Protein AF-A0A424W326-F1 (afdb_monomer)

Secondary structure (DSSP, 8-state):
-B-----TT--SSTTHHHHHHHHHHHHHHHHTTPPPSS-----B-TT-S--TTS---HHHHHHTT---HHHHH-B-TT--BHHHHHHHTT--GGGGGS-SS-TTS-S--------SSSHHHHHT-S-----------------------TTTS-GGG---HHHHHHHHHHHHHHHHHT-

Radius of gyration: 22.76 Å; Cα contacts (8 Å, |Δi|>4): 182; chains: 1; bounding box: 48×37×70 Å

Sequence (179 aa):
GSHCDTVMAGGRFDGIIGVLAGIEVAHTLREQGVQLEHPFEVIDFLSEEPSDYGISCVGSRALCGQLTPDMLTARNPEGETLAAGIARIGGDPSALGAPLRAADGTAAFVELHIEQGPVLESRGLPIGVVTNIVGIRRVLITVEGQPDHAGTTPMDIRRDALVGAARIIDAAHRQASAA

Structure (mmCIF, N/CA/C/O backbone):
data_AF-A0A424W326-F1
#
_entry.id   AF-A0A424W326-F1
#
loop_
_atom_site.group_PDB
_atom_site.id
_atom_site.type_symbol
_atom_site.label_atom_id
_atom_site.label_alt_id
_atom_site.label_comp_id
_atom_site.label_asym_id
_atom_site.label_entity_id
_atom_site.label_seq_id
_atom_site.pdbx_PDB_ins_code
_atom_site.Cartn_x
_atom_site.Cartn_y
_atom_site.Cartn_z
_atom_site.occupancy
_atom_site.B_iso_or_equiv
_atom_site.auth_seq_id
_atom_site.auth_comp_id
_atom_site.auth_asym_id
_atom_site.auth_atom_id
_atom_site.pdbx_PDB_model_num
ATOM 1 N N . GLY A 1 1 ? -8.733 0.584 10.599 1.00 94.81 1 GLY A N 1
ATOM 2 C CA . GLY A 1 1 ? -7.790 1.578 10.045 1.00 94.81 1 GLY A CA 1
ATOM 3 C C . GLY A 1 1 ? -7.717 1.402 8.547 1.00 94.81 1 GLY A C 1
ATOM 4 O O . GLY A 1 1 ? -8.300 0.438 8.068 1.00 94.81 1 GLY A O 1
ATOM 5 N N . SER A 1 2 ? -7.057 2.320 7.845 1.00 98.25 2 SER A N 1
ATOM 6 C CA . SER A 1 2 ? -6.728 2.216 6.414 1.00 98.25 2 SER A CA 1
ATOM 7 C C . SER A 1 2 ? -5.693 3.301 6.069 1.00 98.25 2 SER A C 1
ATOM 9 O O . SER A 1 2 ? -4.827 3.547 6.907 1.00 98.25 2 SER A O 1
ATOM 11 N N . HIS A 1 3 ? -5.775 3.964 4.916 1.00 98.50 3 HIS A N 1
ATOM 12 C CA . HIS A 1 3 ? -4.863 5.031 4.486 1.00 98.50 3 HIS A CA 1
ATOM 13 C C . HIS A 1 3 ? -5.597 6.200 3.811 1.00 98.50 3 HIS A C 1
ATOM 15 O O . HIS A 1 3 ? -6.683 6.021 3.269 1.00 98.50 3 HIS A O 1
ATOM 21 N N . CYS A 1 4 ? -5.020 7.403 3.835 1.00 96.88 4 CYS A N 1
ATOM 22 C CA . CYS A 1 4 ? -5.542 8.568 3.106 1.00 96.88 4 CYS A CA 1
ATOM 23 C C . CYS A 1 4 ? -4.658 9.020 1.934 1.00 96.88 4 CYS A C 1
ATOM 25 O O . CYS A 1 4 ? -5.054 9.931 1.203 1.00 96.88 4 CYS A O 1
ATOM 27 N N . ASP A 1 5 ? -3.464 8.445 1.760 1.00 96.06 5 ASP A N 1
ATOM 28 C CA . ASP A 1 5 ? -2.665 8.695 0.561 1.00 96.06 5 ASP A CA 1
ATOM 29 C C . ASP A 1 5 ? -3.290 8.042 -0.678 1.00 96.06 5 ASP A C 1
ATOM 31 O O . ASP A 1 5 ? -4.044 7.076 -0.577 1.00 96.06 5 ASP A O 1
ATOM 35 N N . THR A 1 6 ? -3.004 8.616 -1.848 1.00 95.31 6 THR A N 1
ATOM 36 C CA . THR A 1 6 ? -3.636 8.246 -3.120 1.00 95.31 6 THR A CA 1
ATOM 37 C C . THR A 1 6 ? -2.612 8.180 -4.242 1.00 95.31 6 THR A C 1
ATOM 39 O O . THR A 1 6 ? -1.654 8.956 -4.256 1.00 95.31 6 THR A O 1
ATOM 42 N N . VAL A 1 7 ? -2.884 7.374 -5.265 1.00 92.75 7 VAL A N 1
ATOM 43 C CA . VAL A 1 7 ? -2.126 7.393 -6.525 1.00 92.75 7 VAL A CA 1
ATOM 44 C C . VAL A 1 7 ? -2.468 8.591 -7.420 1.00 92.75 7 VAL A C 1
ATOM 46 O O . VAL A 1 7 ? -3.485 9.272 -7.257 1.00 92.75 7 VAL A O 1
ATOM 49 N N . MET A 1 8 ? -1.635 8.821 -8.439 1.00 90.06 8 MET A N 1
ATOM 50 C CA . MET A 1 8 ? -1.937 9.763 -9.518 1.00 90.06 8 MET A CA 1
ATOM 51 C C . MET A 1 8 ? -3.268 9.405 -10.190 1.00 90.06 8 MET A C 1
ATOM 53 O O . MET A 1 8 ? -3.437 8.293 -10.684 1.00 90.06 8 MET A O 1
ATOM 57 N N . ALA A 1 9 ? -4.194 10.367 -10.229 1.00 91.69 9 ALA A N 1
ATOM 58 C CA . ALA A 1 9 ? -5.571 10.166 -10.693 1.00 91.69 9 ALA A CA 1
ATOM 59 C C . ALA A 1 9 ? -6.363 9.102 -9.896 1.00 91.69 9 ALA A C 1
ATOM 61 O O . ALA A 1 9 ? -7.261 8.459 -10.442 1.00 91.69 9 ALA A O 1
ATOM 62 N N . GLY A 1 10 ? -6.048 8.941 -8.606 1.00 91.38 10 GLY A N 1
ATOM 63 C CA . GLY A 1 10 ? -6.772 8.071 -7.684 1.00 91.38 10 GLY A CA 1
ATOM 64 C C . GLY A 1 10 ? -8.231 8.482 -7.464 1.00 91.38 10 GLY A C 1
ATOM 65 O O . GLY A 1 10 ? -8.632 9.636 -7.649 1.00 91.38 10 GLY A O 1
ATOM 66 N N . GLY A 1 11 ? -9.045 7.503 -7.070 1.00 94.62 11 GLY A N 1
ATOM 67 C CA . GLY A 1 11 ? -10.434 7.725 -6.681 1.00 94.62 11 GLY A CA 1
ATOM 68 C C . GLY A 1 11 ? -10.561 8.324 -5.277 1.00 94.62 11 GLY A C 1
ATOM 69 O O . GLY A 1 11 ? -9.607 8.409 -4.518 1.00 94.62 11 GLY A O 1
ATOM 70 N N . ARG A 1 12 ? -11.786 8.699 -4.899 1.00 96.06 12 ARG A N 1
ATOM 71 C CA . ARG A 1 12 ? -12.087 9.297 -3.581 1.00 96.06 12 ARG A CA 1
ATOM 72 C C . ARG A 1 12 ? -12.344 8.293 -2.447 1.00 96.06 12 ARG A C 1
ATOM 74 O O . ARG A 1 12 ? -12.706 8.715 -1.355 1.00 96.06 12 ARG A O 1
ATOM 81 N N . PHE A 1 13 ? -12.308 6.993 -2.737 1.00 97.62 13 PHE A N 1
ATOM 82 C CA . PHE A 1 13 ? -12.765 5.945 -1.813 1.00 97.62 13 PHE A CA 1
ATOM 83 C C . PHE A 1 13 ? -11.660 4.988 -1.374 1.00 97.62 13 PHE A C 1
ATOM 85 O O . PHE A 1 13 ? -11.773 4.432 -0.288 1.00 97.62 13 PHE A O 1
ATOM 92 N N . ASP A 1 14 ? -10.645 4.802 -2.213 1.00 98.06 14 ASP A N 1
ATOM 93 C CA . ASP A 1 14 ? -9.498 3.937 -1.948 1.00 98.06 14 ASP A CA 1
ATOM 94 C C . ASP A 1 14 ? -8.772 4.404 -0.684 1.00 98.06 14 ASP A C 1
ATOM 96 O O . ASP A 1 14 ? -8.473 5.595 -0.576 1.00 98.06 14 ASP A O 1
ATOM 100 N N . GLY A 1 15 ? -8.630 3.517 0.300 1.00 98.00 15 GLY A N 1
ATOM 101 C CA . GLY A 1 15 ? -8.173 3.819 1.657 1.00 98.00 15 GLY A CA 1
ATOM 102 C C . GLY A 1 15 ? -9.100 4.713 2.501 1.00 98.00 15 GLY A C 1
ATOM 103 O O . GLY A 1 15 ? -9.537 4.356 3.602 1.00 98.00 15 GLY A O 1
ATOM 104 N N . ILE A 1 16 ? -9.464 5.882 1.968 1.00 98.31 16 ILE A N 1
ATOM 105 C CA . ILE A 1 16 ? -10.170 6.970 2.660 1.00 98.31 16 ILE A CA 1
ATOM 106 C C . ILE A 1 16 ? -11.478 6.479 3.291 1.00 98.31 16 ILE A C 1
ATOM 108 O O . ILE A 1 16 ? -11.815 6.880 4.410 1.00 98.31 16 ILE A O 1
ATOM 112 N N . ILE A 1 17 ? -12.220 5.592 2.612 1.00 98.12 17 ILE A N 1
ATOM 113 C CA . ILE A 1 17 ? -13.474 5.052 3.157 1.00 98.12 17 ILE A CA 1
ATOM 114 C C . ILE A 1 17 ? -13.246 4.288 4.466 1.00 98.12 17 ILE A C 1
ATOM 116 O O . ILE A 1 17 ? -14.070 4.380 5.373 1.00 98.12 17 ILE A O 1
ATOM 120 N N . GLY A 1 18 ? -12.125 3.576 4.591 1.00 98.62 18 GLY A N 1
ATOM 121 C CA . GLY A 1 18 ? -11.782 2.793 5.770 1.00 98.62 18 GLY A CA 1
ATOM 122 C C . GLY A 1 18 ? -11.401 3.664 6.961 1.00 98.62 18 GLY A C 1
ATOM 123 O O . GLY A 1 18 ? -11.819 3.385 8.089 1.00 98.62 18 GLY A O 1
ATOM 124 N N . VAL A 1 19 ? -10.663 4.753 6.718 1.00 98.62 19 VAL A N 1
ATOM 125 C CA . VAL A 1 19 ? -10.332 5.739 7.760 1.00 98.62 19 VAL A CA 1
ATOM 126 C C . VAL A 1 19 ? -11.600 6.443 8.245 1.00 98.62 19 VAL A C 1
ATOM 128 O O . VAL A 1 19 ? -11.878 6.447 9.447 1.00 98.62 19 VAL A O 1
ATOM 131 N N . LEU A 1 20 ? -12.413 6.975 7.326 1.00 98.50 20 LEU A N 1
ATOM 132 C CA . LEU A 1 20 ? -13.649 7.681 7.677 1.00 98.50 20 LEU A CA 1
ATOM 133 C C . LEU A 1 20 ? -14.669 6.770 8.365 1.00 98.50 20 LEU A C 1
ATOM 135 O O . LEU A 1 20 ? -15.279 7.184 9.347 1.00 98.50 20 LEU A O 1
ATOM 139 N N . ALA A 1 21 ? -14.821 5.521 7.917 1.00 98.50 21 ALA A N 1
ATOM 140 C CA . ALA A 1 21 ? -15.693 4.559 8.587 1.00 98.50 21 ALA A CA 1
ATOM 141 C C . ALA A 1 21 ? -15.223 4.255 10.016 1.00 98.50 21 ALA A C 1
ATOM 143 O O . ALA A 1 21 ? -16.047 4.153 10.921 1.00 98.50 21 ALA A O 1
ATOM 144 N N . GLY A 1 22 ? -13.909 4.164 10.253 1.00 98.50 22 GLY A N 1
ATOM 145 C CA . GLY A 1 22 ? -13.365 4.027 11.605 1.00 98.50 22 GLY A CA 1
ATOM 146 C C . GLY A 1 22 ? -13.720 5.214 12.506 1.00 98.50 22 GLY A C 1
ATOM 147 O O . GLY A 1 22 ? -14.122 5.017 13.653 1.00 98.50 22 GLY A O 1
ATOM 148 N N . ILE A 1 23 ? -13.616 6.441 11.985 1.00 98.56 23 ILE A N 1
ATOM 149 C CA . ILE A 1 23 ? -14.012 7.661 12.710 1.00 98.56 23 ILE A CA 1
ATOM 150 C C . ILE A 1 23 ? -15.514 7.642 13.018 1.00 98.56 23 ILE A C 1
ATOM 152 O O . ILE A 1 23 ? -15.910 7.922 14.149 1.00 98.56 23 ILE A O 1
ATOM 156 N N . GLU A 1 24 ? -16.344 7.259 12.048 1.00 98.62 24 GLU A N 1
ATOM 157 C CA . GLU A 1 24 ? -17.797 7.181 12.218 1.00 98.62 24 GLU A CA 1
ATOM 158 C C . GLU A 1 24 ? -18.205 6.138 13.269 1.00 98.62 24 GLU A C 1
ATOM 160 O O . GLU A 1 24 ? -19.088 6.385 14.092 1.00 98.62 24 GLU A O 1
ATOM 165 N N . VAL A 1 25 ? -17.503 5.000 13.325 1.00 98.56 25 VAL A N 1
ATOM 166 C CA . VAL A 1 25 ? -17.671 4.012 14.401 1.00 98.56 25 VAL A CA 1
ATOM 167 C C . VAL A 1 25 ? -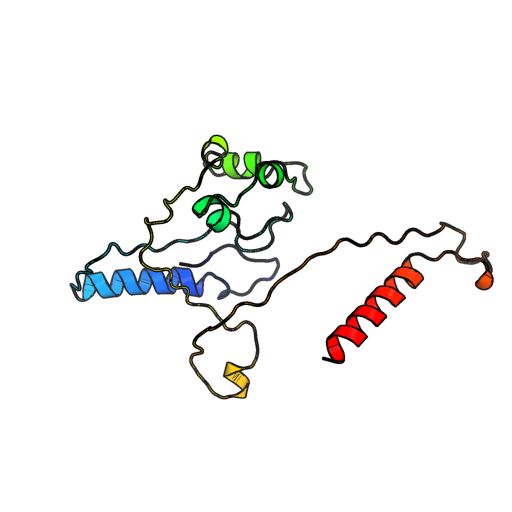17.338 4.630 15.761 1.00 98.56 25 VAL A C 1
ATOM 169 O O . VAL A 1 25 ? -18.122 4.483 16.698 1.00 98.56 25 VAL A O 1
ATOM 172 N N . ALA A 1 26 ? -16.227 5.365 15.887 1.00 98.12 26 ALA A N 1
ATOM 173 C CA . ALA A 1 26 ? -15.866 6.027 17.145 1.00 98.12 26 ALA A CA 1
ATOM 174 C C . ALA A 1 26 ? -16.918 7.062 17.585 1.00 98.12 26 ALA A C 1
ATOM 176 O O . ALA A 1 26 ? -17.267 7.131 18.768 1.00 98.12 26 ALA A O 1
ATOM 177 N N . HIS A 1 27 ? -17.443 7.852 16.645 1.00 98.50 27 HIS A N 1
ATOM 178 C CA . HIS A 1 27 ? -18.525 8.801 16.906 1.00 98.50 27 HIS A CA 1
ATOM 179 C C . HIS A 1 27 ? -19.789 8.091 17.386 1.00 98.50 27 HIS A C 1
ATOM 181 O O . HIS A 1 27 ? -20.308 8.433 18.449 1.00 98.50 27 HIS A O 1
ATOM 187 N N . THR A 1 28 ? -20.210 7.048 16.671 1.00 98.69 28 THR A N 1
ATOM 188 C CA . THR A 1 28 ? -21.401 6.261 17.006 1.00 98.69 28 THR A CA 1
ATOM 189 C C . THR A 1 28 ? -21.286 5.633 18.396 1.00 98.69 28 THR A C 1
ATOM 191 O O . THR A 1 28 ? -22.210 5.739 19.200 1.00 98.69 28 THR A O 1
ATOM 194 N N . LEU A 1 29 ? -20.143 5.020 18.729 1.00 98.38 29 LEU A N 1
ATOM 195 C CA . LEU A 1 29 ? -19.907 4.431 20.054 1.00 98.38 29 LEU A CA 1
ATOM 196 C C . LEU A 1 29 ? -20.051 5.473 21.169 1.00 98.38 29 LEU A C 1
ATOM 198 O O . LEU A 1 29 ? -20.700 5.212 22.184 1.00 98.38 29 LEU A O 1
ATOM 202 N N . ARG A 1 30 ? -19.490 6.670 20.960 1.00 97.81 30 ARG A N 1
ATOM 203 C CA . ARG A 1 30 ? -19.586 7.784 21.910 1.00 97.81 30 ARG A CA 1
ATOM 204 C C . ARG A 1 30 ? -21.024 8.277 22.067 1.00 97.81 30 ARG A C 1
ATOM 206 O O . ARG A 1 30 ? -21.472 8.466 23.192 1.00 97.81 30 ARG A O 1
ATOM 213 N N . GLU A 1 31 ? -21.736 8.490 20.966 1.00 98.62 31 GLU A N 1
ATOM 214 C CA . GLU A 1 31 ? -23.116 8.995 20.960 1.00 98.62 31 GLU A CA 1
ATOM 215 C C . GLU A 1 31 ? -24.101 8.019 21.606 1.00 98.62 31 GLU A C 1
ATOM 217 O O . GLU A 1 31 ? -25.015 8.440 22.313 1.00 98.62 31 GLU A O 1
ATOM 222 N N . GLN A 1 32 ? -23.886 6.717 21.410 1.00 98.50 32 GLN A N 1
ATOM 223 C CA . GLN A 1 32 ? -24.697 5.659 22.014 1.00 98.50 32 GLN A CA 1
ATOM 224 C C . GLN A 1 32 ? -24.256 5.298 23.443 1.00 98.50 32 GLN A C 1
ATOM 226 O O . GLN A 1 32 ? -24.888 4.464 24.088 1.00 98.50 32 GLN A O 1
ATOM 231 N N . GLY A 1 33 ? -23.173 5.897 23.952 1.00 97.94 33 GLY A N 1
ATOM 232 C CA . GLY A 1 33 ? -22.641 5.602 25.284 1.00 97.94 33 GLY A CA 1
ATOM 233 C C . GLY A 1 33 ? -22.110 4.172 25.442 1.00 97.94 33 GLY A C 1
ATOM 234 O O . GLY A 1 33 ? -22.056 3.662 26.561 1.00 97.94 33 GLY A O 1
ATOM 235 N N . VAL A 1 34 ? -21.718 3.514 24.348 1.00 98.44 34 VAL A N 1
ATOM 236 C CA . VAL A 1 34 ? -21.175 2.151 24.374 1.00 98.44 34 VAL A CA 1
ATOM 237 C C . VAL A 1 34 ? -19.729 2.193 24.862 1.00 98.44 34 VAL A C 1
ATOM 239 O O . VAL A 1 34 ? -18.898 2.915 24.314 1.00 98.44 34 VAL A O 1
ATOM 242 N N . GLN A 1 35 ? -19.420 1.408 25.894 1.00 96.81 35 GLN A N 1
ATOM 243 C CA . GLN A 1 35 ? -18.060 1.229 26.406 1.00 96.81 35 GLN A CA 1
ATOM 244 C C . GLN A 1 35 ? -17.512 -0.119 25.944 1.00 96.81 35 GLN A C 1
ATOM 246 O O . GLN A 1 35 ? -18.204 -1.133 26.027 1.00 96.81 35 GLN A O 1
ATOM 251 N N . LEU A 1 36 ? -16.275 -0.120 25.457 1.00 97.06 36 LEU A N 1
ATOM 252 C CA . LEU A 1 36 ? -15.592 -1.319 24.986 1.00 97.06 36 LEU A CA 1
ATOM 253 C C . LEU A 1 36 ? -14.657 -1.867 26.067 1.00 97.06 36 LEU A C 1
ATOM 255 O O . LEU A 1 36 ? -14.112 -1.112 26.869 1.00 97.06 36 LEU A O 1
ATOM 259 N N . GLU A 1 37 ? -14.435 -3.180 26.051 1.00 96.31 37 GLU A N 1
ATOM 260 C CA . GLU A 1 37 ? -13.468 -3.841 26.941 1.00 96.31 37 GLU A CA 1
ATOM 261 C C . GLU A 1 37 ? -12.011 -3.506 26.574 1.00 96.31 37 GLU A C 1
ATOM 263 O O . GLU A 1 37 ? -11.130 -3.516 27.432 1.00 96.31 37 GL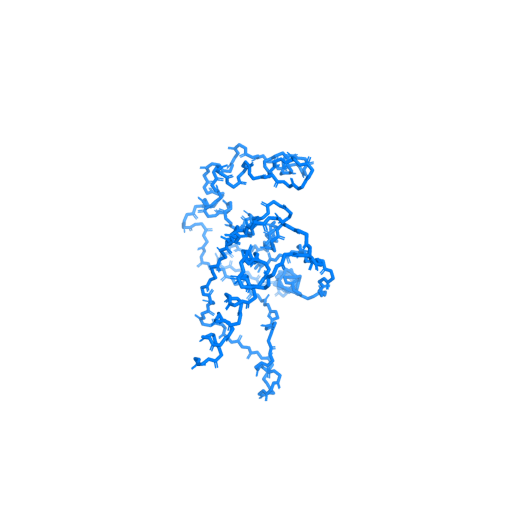U A O 1
ATOM 268 N N . HIS A 1 38 ? -11.764 -3.170 25.304 1.00 96.06 38 HIS A N 1
ATOM 269 C CA . HIS A 1 38 ? -10.464 -2.760 24.778 1.00 96.06 38 HIS A CA 1
ATOM 270 C C . HIS A 1 38 ? -10.524 -1.333 24.211 1.00 96.06 38 HIS A C 1
ATOM 272 O O . HIS A 1 38 ? -11.576 -0.924 23.712 1.00 96.06 38 HIS A O 1
ATOM 278 N N . PRO A 1 39 ? -9.407 -0.578 24.224 1.00 95.88 39 PRO A N 1
ATOM 279 C CA . PRO A 1 39 ? -9.324 0.705 23.535 1.00 95.88 39 PRO A CA 1
ATOM 280 C C . PRO A 1 39 ? -9.633 0.565 22.041 1.00 95.88 39 PRO A C 1
ATOM 282 O O . PRO A 1 39 ? -9.205 -0.392 21.396 1.00 95.88 39 PRO A O 1
ATOM 285 N N . PHE A 1 40 ? -10.346 1.547 21.493 1.00 97.62 40 PHE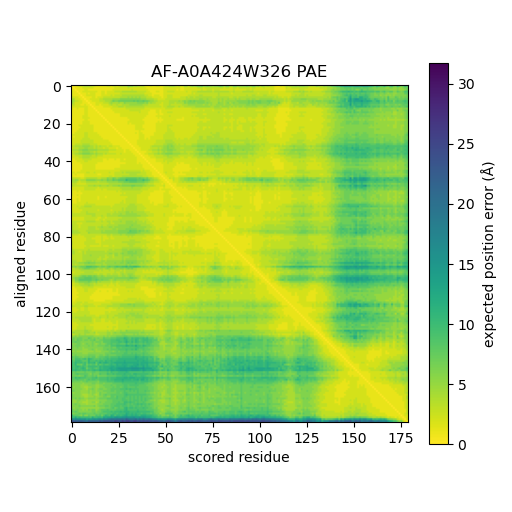 A N 1
ATOM 286 C CA . PHE A 1 40 ? -10.601 1.654 20.060 1.00 97.62 40 PHE A CA 1
ATOM 287 C C . PHE A 1 40 ? -9.751 2.770 19.466 1.00 97.62 40 PHE A C 1
ATOM 289 O O . PHE A 1 40 ? -9.780 3.904 19.944 1.00 97.62 40 PHE A O 1
ATOM 296 N N . GLU A 1 41 ? -9.016 2.447 18.408 1.00 97.62 41 GLU A N 1
ATOM 297 C CA . GLU A 1 41 ? -8.130 3.372 17.714 1.00 97.62 41 GLU A CA 1
ATOM 298 C C . GLU A 1 41 ? -8.438 3.365 16.219 1.00 97.62 41 GLU A C 1
ATOM 300 O O . GLU A 1 41 ? -8.597 2.311 15.597 1.00 97.62 41 GLU A O 1
ATOM 305 N N . VAL A 1 42 ? -8.468 4.557 15.628 1.00 98.38 42 VAL A N 1
ATOM 306 C CA . VAL A 1 42 ? -8.491 4.720 14.177 1.00 98.38 42 VAL A CA 1
ATOM 307 C C . VAL A 1 42 ? -7.084 5.077 13.733 1.00 98.38 42 VAL A C 1
ATOM 309 O O . VAL A 1 42 ? -6.506 6.043 14.223 1.00 98.38 42 VAL A O 1
ATOM 312 N N . ILE A 1 43 ? -6.538 4.283 12.816 1.00 98.19 43 ILE A N 1
ATOM 313 C CA . ILE A 1 43 ? -5.201 4.482 12.258 1.00 98.19 43 ILE A CA 1
ATOM 314 C C . ILE A 1 43 ? -5.343 4.810 10.775 1.00 98.19 43 ILE A C 1
ATOM 316 O O . ILE A 1 43 ? -5.999 4.063 10.041 1.00 98.19 43 ILE A O 1
ATOM 320 N N . ASP A 1 44 ? -4.724 5.919 10.384 1.00 98.25 44 ASP A N 1
ATOM 321 C CA . ASP A 1 44 ? -4.434 6.309 9.008 1.00 98.25 44 ASP A CA 1
ATOM 322 C C . ASP A 1 44 ? -2.949 6.019 8.751 1.00 98.25 44 ASP A C 1
ATOM 324 O O . ASP A 1 44 ? -2.065 6.630 9.360 1.00 98.25 44 ASP A O 1
ATOM 328 N N . PHE A 1 45 ? -2.671 4.992 7.954 1.00 97.88 45 PHE A N 1
ATOM 329 C CA . PHE A 1 45 ? -1.318 4.545 7.676 1.00 97.88 45 PHE A CA 1
ATOM 330 C C . PHE A 1 45 ? -0.663 5.423 6.620 1.00 97.88 45 PHE A C 1
ATOM 332 O O . PHE A 1 45 ? -1.184 5.620 5.532 1.00 97.88 45 PHE A O 1
ATOM 339 N N . LEU A 1 46 ? 0.546 5.887 6.931 1.00 95.81 46 LEU A N 1
ATOM 340 C CA . LEU A 1 46 ? 1.359 6.650 5.996 1.00 95.81 46 LEU A CA 1
ATOM 341 C C . LEU A 1 46 ? 1.761 5.803 4.782 1.00 95.81 46 LEU A C 1
ATOM 343 O O . LEU A 1 46 ? 2.437 4.784 4.957 1.00 95.81 46 LEU A O 1
ATOM 347 N N . SER A 1 47 ? 1.492 6.315 3.581 1.00 95.00 47 SER A N 1
ATOM 348 C CA . SER A 1 47 ? 2.027 5.795 2.319 1.00 95.00 47 SER A CA 1
ATOM 349 C C . SER A 1 47 ? 1.769 4.299 2.174 1.00 95.00 47 SER A C 1
ATOM 351 O O . SER A 1 47 ? 2.713 3.500 2.108 1.00 95.00 47 SER A O 1
ATOM 353 N N . GLU A 1 48 ? 0.497 3.913 2.211 1.00 96.31 48 GLU A N 1
ATOM 354 C CA . GLU A 1 48 ? 0.092 2.565 1.816 1.00 96.31 48 GLU A CA 1
ATOM 355 C C . GLU A 1 48 ? 0.414 2.354 0.339 1.00 96.31 48 GLU A C 1
ATOM 357 O O . GLU A 1 48 ? 1.133 1.403 0.008 1.00 96.31 48 GLU A O 1
ATOM 362 N N . GLU A 1 49 ? 0.041 3.324 -0.494 1.00 93.81 49 GLU A N 1
ATOM 363 C CA . GLU A 1 49 ? 0.257 3.272 -1.926 1.00 93.81 49 GLU A CA 1
ATOM 364 C C . GLU A 1 49 ? 1.756 3.332 -2.259 1.00 93.81 49 GLU A C 1
ATOM 366 O O . GLU A 1 49 ? 2.590 3.795 -1.461 1.00 93.81 49 GLU A O 1
ATOM 371 N N . PRO A 1 50 ? 2.156 2.868 -3.458 1.00 86.38 50 PRO A N 1
ATOM 372 C CA . PRO A 1 50 ? 3.517 3.040 -3.937 1.00 86.38 50 PRO A CA 1
ATOM 373 C C . PRO A 1 50 ? 3.890 4.526 -3.990 1.00 86.38 50 PRO A C 1
ATOM 375 O O . PRO A 1 50 ? 3.410 5.273 -4.839 1.00 86.38 50 PRO A O 1
ATOM 378 N N . SER A 1 51 ? 4.789 4.937 -3.100 1.00 88.69 51 SER A N 1
ATOM 379 C CA . SER A 1 51 ? 5.353 6.287 -3.109 1.00 88.69 51 SER A CA 1
ATOM 380 C C . SER A 1 51 ? 6.391 6.475 -4.214 1.00 88.69 51 SER A C 1
ATOM 382 O O . SER A 1 51 ? 6.933 5.510 -4.762 1.00 88.69 51 SER A O 1
ATOM 384 N N . ASP A 1 52 ? 6.775 7.732 -4.445 1.00 90.75 52 ASP A N 1
ATOM 385 C CA . ASP A 1 52 ? 7.887 8.109 -5.329 1.00 90.75 52 ASP A CA 1
ATOM 386 C C . ASP A 1 52 ? 9.239 7.504 -4.902 1.00 90.75 52 ASP A C 1
ATOM 388 O O . ASP A 1 52 ? 10.170 7.426 -5.701 1.00 90.75 52 ASP A O 1
ATOM 392 N N . TYR A 1 53 ? 9.353 7.024 -3.658 1.00 93.56 53 TYR A N 1
ATOM 393 C CA . TYR A 1 5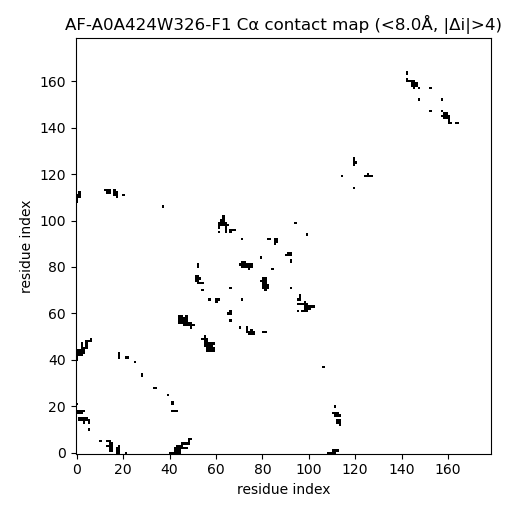3 ? 10.517 6.282 -3.158 1.00 93.56 53 TYR A CA 1
ATOM 394 C C . TYR A 1 53 ? 10.520 4.805 -3.596 1.00 93.56 53 TYR A C 1
ATOM 396 O O . TYR A 1 53 ? 11.446 4.063 -3.269 1.00 93.56 53 TYR A O 1
ATOM 404 N N . GLY A 1 54 ? 9.471 4.343 -4.285 1.00 91.19 54 GLY A N 1
ATOM 405 C CA . GLY A 1 54 ? 9.281 2.947 -4.685 1.00 91.19 54 GLY A CA 1
ATOM 406 C C . GLY A 1 54 ? 8.862 2.016 -3.541 1.00 91.19 54 GLY A C 1
ATOM 407 O O . GLY A 1 54 ? 8.838 0.796 -3.720 1.00 91.19 54 GLY A O 1
ATOM 408 N N . ILE A 1 55 ? 8.530 2.571 -2.372 1.00 92.69 55 ILE A N 1
ATOM 409 C CA . ILE A 1 55 ? 8.123 1.831 -1.172 1.00 92.69 55 ILE A CA 1
ATOM 410 C C . ILE A 1 55 ? 6.626 2.046 -0.922 1.00 92.69 55 ILE A C 1
ATOM 412 O O . ILE A 1 55 ? 6.114 3.146 -1.109 1.00 92.69 55 ILE A O 1
ATOM 416 N N . SER A 1 56 ? 5.948 0.979 -0.502 1.00 94.12 56 SER A N 1
ATOM 417 C CA . SER A 1 56 ? 4.524 0.937 -0.121 1.00 94.12 56 SER A CA 1
ATOM 418 C C . SER A 1 56 ? 4.396 0.439 1.316 1.00 94.12 56 SER A C 1
ATOM 420 O O . SER A 1 56 ? 5.322 -0.203 1.843 1.00 94.12 56 SER A O 1
ATOM 422 N N . CYS A 1 57 ? 3.245 0.700 1.927 1.00 95.88 57 CYS A N 1
ATOM 423 C CA . CYS A 1 57 ? 2.929 0.340 3.305 1.00 95.88 57 CYS A CA 1
ATOM 424 C C . CYS A 1 57 ? 3.927 0.917 4.329 1.00 95.88 57 CYS A C 1
ATOM 426 O O . CYS A 1 57 ? 4.282 0.227 5.283 1.00 95.88 57 CYS A O 1
ATOM 428 N N . VAL A 1 58 ? 4.437 2.144 4.148 1.00 96.75 58 VAL A N 1
ATOM 429 C CA . VAL A 1 58 ? 5.510 2.694 5.012 1.00 96.75 58 VAL A CA 1
ATOM 430 C C . VAL A 1 58 ? 5.086 2.707 6.485 1.00 96.75 58 VAL A C 1
ATOM 432 O O . VAL A 1 58 ? 5.817 2.216 7.346 1.00 96.75 58 VAL A O 1
ATOM 435 N N . GLY A 1 59 ? 3.888 3.218 6.775 1.00 96.94 59 GLY A N 1
ATOM 436 C CA . GLY A 1 59 ? 3.359 3.343 8.131 1.00 96.94 59 GLY A CA 1
ATOM 437 C C . GLY A 1 59 ? 3.080 1.998 8.798 1.00 96.94 59 GLY A C 1
ATOM 438 O O . GLY A 1 59 ? 3.478 1.783 9.941 1.00 96.94 59 GLY A O 1
ATOM 439 N N . SER A 1 60 ? 2.440 1.062 8.095 1.00 97.00 60 SER A N 1
ATOM 440 C CA . SER A 1 60 ? 2.137 -0.262 8.655 1.00 97.00 60 SER A CA 1
ATOM 441 C C . SER A 1 60 ? 3.394 -1.123 8.807 1.00 97.00 60 SER A C 1
ATOM 443 O O . SER A 1 60 ? 3.524 -1.832 9.805 1.00 97.00 60 SER A O 1
ATOM 445 N N . ARG A 1 61 ? 4.380 -0.988 7.907 1.00 96.81 61 ARG A N 1
ATOM 446 C CA . ARG A 1 61 ? 5.720 -1.575 8.073 1.00 96.81 61 ARG A CA 1
ATOM 447 C C . ARG A 1 61 ? 6.439 -1.018 9.292 1.00 96.81 61 ARG A C 1
ATOM 449 O O . ARG A 1 61 ? 7.020 -1.794 10.041 1.00 96.81 61 ARG A O 1
ATOM 456 N N . ALA A 1 62 ? 6.404 0.294 9.512 1.00 97.00 62 ALA A N 1
ATOM 457 C CA . ALA A 1 62 ? 6.977 0.892 10.715 1.00 97.00 62 ALA A CA 1
ATOM 458 C C . ALA A 1 62 ? 6.279 0.374 11.983 1.00 97.00 62 ALA A C 1
ATOM 460 O O . ALA A 1 62 ? 6.943 -0.005 12.949 1.00 97.00 62 ALA A O 1
ATOM 461 N N . LEU A 1 63 ? 4.943 0.277 11.954 1.00 96.94 63 LEU A N 1
ATOM 462 C CA . LEU A 1 63 ? 4.149 -0.219 13.078 1.00 96.94 63 LEU A CA 1
ATOM 463 C C . LEU A 1 63 ? 4.611 -1.610 13.536 1.00 96.94 63 LEU A C 1
ATOM 465 O O . LEU A 1 63 ? 4.788 -1.825 14.734 1.00 96.94 63 LEU A O 1
ATOM 469 N N . CYS A 1 64 ? 4.853 -2.525 12.591 1.00 95.88 64 CYS A N 1
ATOM 470 C CA . CYS A 1 64 ? 5.254 -3.906 12.871 1.00 95.88 64 CYS A CA 1
ATOM 471 C C . CYS A 1 64 ? 6.772 -4.170 12.792 1.00 95.88 64 CYS A C 1
ATOM 473 O O . CYS A 1 64 ? 7.194 -5.321 12.888 1.00 95.88 64 CYS A O 1
ATOM 475 N N . GLY A 1 65 ? 7.602 -3.133 12.622 1.00 95.44 65 GLY A N 1
ATOM 476 C CA . GLY A 1 65 ? 9.066 -3.255 12.545 1.00 95.44 65 GLY A CA 1
ATOM 477 C C . GLY A 1 65 ? 9.595 -3.915 11.265 1.00 95.44 65 GLY A C 1
ATOM 478 O O . GLY A 1 65 ? 10.683 -4.482 11.262 1.00 95.44 65 GLY A O 1
ATOM 479 N N . GLN A 1 66 ? 8.831 -3.858 10.175 1.00 96.00 66 GLN A N 1
ATOM 480 C CA . GLN A 1 66 ? 9.218 -4.336 8.843 1.00 96.00 66 GLN A CA 1
ATOM 481 C C . GLN A 1 66 ? 9.707 -3.223 7.906 1.00 96.00 66 GLN A C 1
ATOM 483 O O . GLN A 1 66 ? 9.932 -3.477 6.719 1.00 96.00 66 GLN A O 1
ATOM 488 N N . LEU A 1 67 ? 9.853 -1.990 8.399 1.00 96.44 67 LEU A N 1
ATOM 489 C CA . LEU A 1 67 ? 10.468 -0.904 7.641 1.00 96.44 67 LEU A CA 1
ATOM 490 C C . LEU A 1 67 ? 11.988 -0.995 7.803 1.00 96.44 67 LEU A C 1
ATOM 492 O O . LEU A 1 67 ? 12.530 -0.670 8.856 1.00 96.44 67 LEU A O 1
ATOM 496 N N . THR A 1 68 ? 12.677 -1.500 6.782 1.00 95.62 68 THR A N 1
ATOM 497 C CA . THR A 1 68 ? 14.112 -1.786 6.891 1.00 95.62 68 THR A CA 1
ATOM 498 C C . THR A 1 68 ? 14.966 -0.524 6.712 1.00 95.62 68 THR A C 1
ATOM 500 O O . THR A 1 68 ? 14.533 0.432 6.061 1.00 95.62 68 THR A O 1
ATOM 503 N N . PRO A 1 69 ? 16.219 -0.519 7.209 1.00 95.69 69 PRO A N 1
ATOM 504 C CA . PRO A 1 69 ? 17.161 0.567 6.942 1.00 95.69 69 PRO A CA 1
ATOM 505 C C . PRO A 1 69 ? 17.352 0.848 5.445 1.00 95.69 69 PRO A C 1
ATOM 507 O O . PRO A 1 69 ? 17.378 2.006 5.042 1.00 95.69 69 PRO A O 1
ATOM 510 N N . ASP A 1 70 ? 17.396 -0.191 4.607 1.00 95.62 70 ASP A N 1
ATOM 511 C CA . ASP A 1 70 ? 17.518 -0.031 3.154 1.00 95.62 70 ASP A CA 1
ATOM 512 C C . ASP A 1 70 ? 16.337 0.757 2.571 1.00 95.62 70 ASP A C 1
ATOM 514 O O . ASP A 1 70 ? 16.547 1.676 1.778 1.00 95.62 70 ASP A O 1
ATOM 518 N N . MET A 1 71 ? 15.105 0.477 3.021 1.00 95.81 71 MET A N 1
ATOM 519 C CA . MET A 1 71 ? 13.917 1.235 2.606 1.00 95.81 71 MET A CA 1
ATOM 520 C C . MET A 1 71 ? 14.017 2.708 3.014 1.00 95.81 71 MET A C 1
ATOM 522 O O . MET A 1 71 ? 13.664 3.583 2.230 1.00 95.81 71 MET A O 1
ATOM 526 N N . LEU A 1 72 ? 14.553 3.004 4.202 1.00 97.00 72 LEU A N 1
ATOM 527 C CA . LEU A 1 72 ? 14.768 4.381 4.666 1.00 97.00 72 LEU A CA 1
ATOM 528 C C . LEU A 1 72 ? 15.802 5.147 3.824 1.00 97.00 72 LEU A C 1
ATOM 530 O O . LEU A 1 72 ? 15.739 6.377 3.744 1.00 97.00 72 LEU A O 1
ATOM 534 N N . THR A 1 73 ? 16.734 4.439 3.182 1.00 97.50 73 THR A N 1
ATOM 535 C CA . THR A 1 73 ? 17.717 5.031 2.259 1.00 97.50 73 THR A CA 1
ATOM 536 C C . THR A 1 73 ? 17.229 5.151 0.815 1.00 97.50 73 THR A C 1
ATOM 538 O O . THR A 1 73 ? 17.909 5.798 0.013 1.00 97.50 73 THR A O 1
ATOM 541 N N . ALA A 1 74 ? 16.068 4.571 0.479 1.00 96.62 74 ALA A N 1
ATOM 542 C CA . ALA A 1 74 ? 15.473 4.678 -0.850 1.00 96.62 74 ALA A CA 1
ATOM 543 C C . ALA A 1 74 ? 15.251 6.147 -1.218 1.00 96.62 74 ALA A C 1
ATOM 545 O O . ALA A 1 74 ? 14.902 6.961 -0.359 1.00 96.62 74 ALA A O 1
ATOM 546 N N . ARG A 1 75 ? 15.492 6.485 -2.487 1.00 97.69 75 ARG A N 1
ATOM 547 C CA . ARG A 1 75 ? 15.462 7.864 -2.980 1.00 97.69 75 ARG A CA 1
ATOM 548 C C . ARG A 1 75 ? 14.312 8.082 -3.943 1.00 97.69 75 ARG A C 1
ATOM 550 O O . ARG A 1 75 ? 14.055 7.222 -4.781 1.00 97.69 75 ARG A O 1
ATOM 557 N N . ASN A 1 76 ? 13.678 9.241 -3.835 1.00 95.81 76 ASN A N 1
ATOM 558 C CA . ASN A 1 76 ? 12.751 9.727 -4.849 1.00 95.81 76 ASN A CA 1
ATOM 559 C C . ASN A 1 76 ? 13.519 10.254 -6.090 1.00 95.81 76 ASN A C 1
ATOM 561 O O . ASN A 1 76 ? 14.758 10.320 -6.062 1.00 95.81 76 ASN A O 1
ATOM 565 N N . PRO A 1 77 ? 12.828 10.635 -7.182 1.00 96.12 77 PRO A N 1
ATOM 566 C CA . PRO A 1 77 ? 13.463 11.171 -8.391 1.00 96.12 77 PRO A CA 1
ATOM 567 C C . PRO A 1 77 ? 14.329 12.420 -8.158 1.00 96.12 77 PRO A C 1
ATOM 569 O O . PRO A 1 77 ? 15.311 12.629 -8.870 1.00 96.12 77 PRO A O 1
ATOM 572 N N . GLU A 1 78 ? 14.013 13.224 -7.143 1.00 96.50 78 GLU A N 1
ATOM 573 C CA . GLU A 1 78 ? 14.765 14.420 -6.746 1.00 96.50 78 GLU A CA 1
ATOM 574 C C . GLU A 1 78 ? 16.001 14.099 -5.882 1.00 96.50 78 GLU A C 1
ATOM 576 O O . GLU A 1 78 ? 16.811 14.981 -5.591 1.00 96.50 78 GLU A O 1
ATOM 581 N N . GLY A 1 79 ? 16.174 12.838 -5.476 1.00 97.19 79 GLY A N 1
ATOM 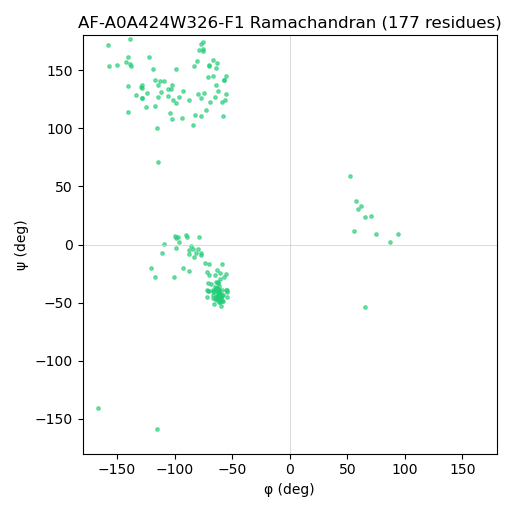582 C CA . GLY A 1 79 ? 17.290 12.362 -4.667 1.00 97.19 79 GLY A CA 1
ATOM 583 C C . GLY A 1 79 ? 17.104 12.492 -3.149 1.00 97.19 79 GLY A C 1
ATOM 584 O O . GLY A 1 79 ? 18.025 12.119 -2.416 1.00 97.19 79 GLY A O 1
ATOM 585 N N . GLU A 1 80 ? 15.957 12.971 -2.655 1.00 97.94 80 GLU A N 1
ATOM 586 C CA . GLU A 1 80 ? 15.588 12.947 -1.228 1.00 97.94 80 GLU A CA 1
ATOM 587 C C . GLU A 1 80 ? 15.448 11.488 -0.767 1.00 97.94 80 GLU A C 1
ATOM 589 O O . GLU A 1 80 ? 14.903 10.659 -1.492 1.00 97.94 80 GLU A O 1
ATOM 594 N N . THR A 1 81 ? 15.967 11.143 0.418 1.00 98.25 81 THR A N 1
ATOM 595 C CA . THR A 1 81 ? 15.766 9.802 0.994 1.00 98.25 81 THR A CA 1
ATOM 596 C C . THR A 1 81 ? 14.425 9.715 1.713 1.00 98.25 81 THR A C 1
ATOM 598 O O . THR A 1 81 ? 13.958 10.714 2.259 1.00 98.25 81 THR A O 1
ATOM 601 N N . LEU A 1 82 ? 13.839 8.518 1.814 1.00 97.44 82 LEU A N 1
ATOM 602 C CA . LEU A 1 82 ? 12.601 8.312 2.574 1.00 97.44 82 LEU A CA 1
ATOM 603 C C . LEU A 1 82 ? 12.733 8.813 4.022 1.00 97.44 82 LEU A C 1
ATOM 605 O O . LEU A 1 82 ? 11.833 9.477 4.531 1.00 97.44 82 LEU A O 1
ATOM 609 N N . ALA A 1 83 ? 13.880 8.575 4.670 1.00 97.88 83 ALA A N 1
ATOM 610 C CA . ALA A 1 83 ? 14.164 9.120 5.998 1.00 97.88 83 ALA A CA 1
ATOM 611 C C . ALA A 1 83 ? 14.109 10.659 6.035 1.00 97.88 83 ALA A C 1
ATOM 613 O O . ALA A 1 83 ? 13.521 11.230 6.952 1.00 97.88 83 ALA A O 1
ATOM 614 N N . ALA A 1 84 ? 14.686 11.341 5.042 1.00 98.06 84 ALA A N 1
ATOM 615 C CA . ALA A 1 84 ? 14.626 12.799 4.964 1.00 98.06 84 ALA A CA 1
ATOM 616 C C . ALA A 1 84 ? 13.188 13.293 4.734 1.00 98.06 84 ALA A C 1
ATOM 618 O O . ALA A 1 84 ? 12.761 14.233 5.404 1.00 98.06 84 ALA A O 1
ATOM 619 N N . GLY A 1 85 ? 12.416 12.612 3.881 1.00 96.88 85 GLY A N 1
ATOM 620 C CA . GLY A 1 85 ? 11.000 12.908 3.658 1.00 96.88 85 GLY A CA 1
ATOM 621 C C . GLY A 1 85 ? 10.150 12.760 4.926 1.00 96.88 85 GLY A C 1
ATOM 622 O O . GLY A 1 85 ? 9.367 13.654 5.246 1.00 96.88 85 GLY A O 1
ATOM 623 N N . ILE A 1 86 ? 10.354 11.683 5.696 1.00 96.81 86 ILE A N 1
ATOM 624 C CA . ILE A 1 86 ? 9.696 11.467 6.997 1.00 96.81 86 ILE A CA 1
ATOM 625 C C . ILE A 1 86 ? 10.067 12.583 7.983 1.00 96.81 86 ILE A C 1
ATOM 627 O O . ILE A 1 86 ? 9.183 13.165 8.611 1.00 96.81 86 ILE A O 1
ATOM 631 N N . ALA A 1 87 ? 11.354 12.926 8.091 1.00 97.75 87 ALA A N 1
ATOM 632 C CA . ALA A 1 87 ? 11.810 14.009 8.963 1.00 97.75 87 ALA A CA 1
ATOM 633 C C . ALA A 1 87 ? 11.208 15.367 8.567 1.00 97.75 87 ALA A C 1
ATOM 635 O O . ALA A 1 87 ? 10.802 16.152 9.424 1.00 97.75 87 ALA A O 1
ATOM 636 N N . ARG A 1 88 ? 11.089 15.632 7.262 1.00 96.94 88 ARG A N 1
ATOM 637 C CA . ARG A 1 88 ? 10.528 16.874 6.718 1.00 96.94 88 ARG A CA 1
ATOM 638 C C . ARG A 1 88 ? 9.062 17.085 7.097 1.00 96.94 88 ARG A C 1
ATOM 640 O O . ARG A 1 88 ? 8.660 18.230 7.285 1.00 96.94 88 ARG A O 1
ATOM 647 N N . ILE A 1 89 ? 8.276 16.015 7.228 1.00 94.69 89 ILE A N 1
ATOM 648 C CA . ILE A 1 89 ? 6.870 16.090 7.666 1.00 94.69 89 ILE A CA 1
ATOM 649 C C . ILE A 1 89 ? 6.703 16.000 9.194 1.00 94.69 89 ILE A C 1
ATOM 651 O O . ILE A 1 89 ? 5.578 15.945 9.682 1.00 94.69 89 ILE A O 1
ATOM 655 N N . GLY A 1 90 ? 7.807 16.009 9.951 1.00 95.94 90 GLY A N 1
ATOM 656 C CA . GLY A 1 90 ? 7.806 16.018 11.416 1.00 95.94 90 GLY A CA 1
ATOM 657 C C . GLY A 1 90 ? 7.914 14.643 12.080 1.00 95.94 90 GLY A C 1
ATOM 658 O O . GLY A 1 90 ? 7.752 14.552 13.295 1.00 95.94 90 GLY A O 1
ATOM 659 N N . GLY A 1 91 ? 8.181 13.579 11.318 1.00 95.25 91 GLY A N 1
ATOM 660 C CA . GLY A 1 91 ? 8.487 12.260 11.869 1.00 95.25 91 GLY A CA 1
ATOM 661 C C . GLY A 1 91 ? 9.932 12.142 12.367 1.00 95.25 91 GLY A C 1
ATOM 662 O O . GLY A 1 91 ? 10.787 12.964 12.047 1.00 95.25 91 GLY A O 1
ATOM 663 N N . ASP A 1 92 ? 10.222 11.079 13.119 1.00 95.69 92 ASP A N 1
ATOM 664 C CA . ASP A 1 92 ? 11.575 10.751 13.581 1.00 95.69 92 ASP A CA 1
ATOM 665 C C . ASP A 1 92 ? 12.045 9.422 12.964 1.00 95.69 92 ASP A C 1
ATOM 667 O O . ASP A 1 92 ? 11.682 8.350 13.456 1.00 95.69 92 ASP A O 1
ATOM 671 N N . PRO A 1 93 ? 12.868 9.455 11.900 1.00 95.94 93 PRO A N 1
ATOM 672 C CA . PRO A 1 93 ? 13.399 8.243 11.284 1.00 95.94 93 PRO A CA 1
ATOM 673 C C . PRO A 1 93 ? 14.257 7.391 12.224 1.00 95.94 93 PRO A C 1
ATOM 675 O O . PRO A 1 93 ? 14.383 6.188 12.003 1.00 95.94 93 PRO A O 1
ATOM 678 N N . SER A 1 94 ? 14.854 7.983 13.266 1.00 94.50 94 SER A N 1
ATOM 679 C CA . SER A 1 94 ? 15.697 7.246 14.214 1.00 94.50 94 SER A CA 1
ATOM 680 C C . SER A 1 94 ? 14.883 6.326 15.128 1.00 94.50 94 SER A C 1
ATOM 682 O O . SER A 1 94 ? 15.389 5.295 15.573 1.00 94.50 94 SER A O 1
ATOM 684 N N . ALA A 1 95 ? 13.596 6.631 15.320 1.00 93.12 95 ALA A N 1
ATOM 685 C CA . ALA A 1 95 ? 12.655 5.805 16.070 1.00 93.12 95 ALA A CA 1
ATOM 686 C C . ALA A 1 95 ? 12.151 4.578 15.283 1.00 93.12 95 ALA A C 1
ATOM 688 O O . ALA A 1 95 ? 11.510 3.702 15.859 1.00 93.12 95 ALA A O 1
ATOM 689 N N . LEU A 1 96 ? 12.444 4.483 13.980 1.00 94.94 96 LEU A N 1
ATOM 690 C CA . LEU A 1 96 ? 11.904 3.446 13.088 1.00 94.94 96 LEU A CA 1
ATOM 691 C C . LEU A 1 96 ? 12.766 2.173 13.020 1.00 94.94 96 LEU A C 1
ATOM 693 O O . LEU A 1 96 ? 12.505 1.292 12.207 1.00 94.94 96 LEU A O 1
ATOM 697 N N . GLY A 1 97 ? 13.792 2.061 13.871 1.00 89.12 97 GLY A N 1
ATOM 698 C CA . GLY A 1 97 ? 14.649 0.871 13.964 1.00 89.12 97 GLY A CA 1
ATOM 699 C C . GLY A 1 97 ? 14.023 -0.314 14.714 1.00 89.12 97 GLY A C 1
ATOM 700 O O . GLY A 1 97 ? 14.613 -1.393 14.747 1.00 89.12 97 GLY A O 1
ATOM 701 N N . ALA A 1 98 ? 12.854 -0.122 15.328 1.00 93.00 98 ALA A N 1
ATOM 702 C CA . ALA A 1 98 ? 12.105 -1.136 16.060 1.00 93.00 98 ALA A CA 1
ATOM 703 C C . ALA A 1 98 ? 10.596 -0.990 15.777 1.00 93.00 98 ALA A C 1
ATOM 705 O O . ALA A 1 98 ? 10.167 0.074 15.326 1.00 93.00 98 ALA A O 1
ATOM 706 N N . PRO A 1 99 ? 9.776 -2.028 16.037 1.00 95.69 99 PRO A N 1
ATOM 707 C CA . PRO A 1 99 ? 8.326 -1.913 15.923 1.00 95.69 99 PRO A CA 1
ATOM 708 C C . PRO A 1 99 ? 7.786 -0.770 16.788 1.00 95.69 99 PRO A C 1
ATOM 710 O O . PRO A 1 99 ? 8.066 -0.715 17.987 1.00 95.69 99 PRO A O 1
ATOM 713 N N . LEU A 1 100 ? 6.964 0.105 16.202 1.00 95.31 100 LEU A N 1
ATOM 714 C CA . LEU A 1 100 ? 6.272 1.156 16.964 1.00 95.31 100 LEU A CA 1
ATOM 715 C C . LEU A 1 100 ? 5.173 0.589 17.872 1.00 95.31 100 LEU A C 1
ATOM 717 O O . LEU A 1 100 ? 4.702 1.269 18.783 1.00 95.31 100 LEU A O 1
ATOM 721 N N . ARG A 1 101 ? 4.750 -0.655 17.626 1.00 95.19 101 ARG A N 1
ATOM 722 C CA . ARG A 1 101 ? 3.784 -1.374 18.450 1.00 95.19 101 ARG A CA 1
ATOM 723 C C . ARG A 1 101 ? 4.305 -2.759 18.817 1.00 95.19 101 ARG A C 1
ATOM 725 O O . ARG A 1 101 ? 4.833 -3.481 17.977 1.00 95.19 101 ARG A O 1
ATOM 732 N N . ALA A 1 102 ? 4.131 -3.126 20.086 1.00 94.50 102 ALA A N 1
ATOM 733 C CA . ALA A 1 102 ? 4.460 -4.459 20.577 1.00 94.50 102 ALA A CA 1
ATOM 734 C C . ALA A 1 102 ? 3.574 -5.530 19.918 1.00 94.50 102 ALA A C 1
ATOM 736 O O . ALA A 1 102 ? 2.433 -5.256 19.544 1.00 94.50 102 ALA A O 1
ATOM 737 N N . ALA A 1 103 ? 4.087 -6.757 19.808 1.00 90.06 103 ALA A N 1
ATOM 738 C CA . ALA A 1 103 ? 3.394 -7.862 19.139 1.00 90.06 103 ALA A CA 1
ATOM 739 C C . ALA A 1 103 ? 2.044 -8.229 19.789 1.00 90.06 103 ALA A C 1
ATOM 741 O O . ALA A 1 103 ? 1.130 -8.667 19.101 1.00 90.06 103 ALA A O 1
ATOM 742 N N . ASP A 1 104 ? 1.913 -8.024 21.099 1.00 92.81 104 ASP A N 1
ATOM 743 C CA . ASP A 1 104 ? 0.698 -8.220 21.897 1.00 92.81 104 ASP A CA 1
ATOM 744 C C . ASP A 1 104 ? -0.102 -6.921 22.109 1.00 92.81 104 ASP A C 1
ATOM 746 O O . ASP A 1 104 ? -1.150 -6.920 22.751 1.00 92.81 104 ASP A O 1
ATOM 750 N N . GLY A 1 105 ? 0.352 -5.807 21.528 1.00 94.06 105 GLY A N 1
ATOM 751 C CA . GLY A 1 105 ? -0.268 -4.491 21.666 1.00 94.06 105 GLY A CA 1
ATOM 752 C C . GLY A 1 105 ? -1.506 -4.276 20.791 1.00 94.06 105 GLY A C 1
ATOM 753 O O . GLY A 1 105 ? -1.986 -3.151 20.686 1.00 94.06 105 GLY A O 1
ATOM 754 N N . THR A 1 106 ? -2.005 -5.295 20.086 1.00 95.25 106 THR A N 1
ATOM 755 C CA . THR A 1 106 ? -3.212 -5.203 19.245 1.00 95.25 106 THR A CA 1
ATOM 756 C C . THR A 1 106 ? -4.044 -6.469 19.373 1.00 95.25 106 THR A C 1
ATOM 758 O O . THR A 1 106 ? -3.625 -7.535 18.936 1.00 95.25 106 THR A O 1
ATOM 761 N N . ALA A 1 107 ? -5.244 -6.335 19.943 1.00 96.12 107 ALA A N 1
ATOM 762 C CA . ALA A 1 107 ? -6.187 -7.444 20.068 1.00 96.12 107 ALA A CA 1
ATOM 763 C C . ALA A 1 107 ? -6.773 -7.859 18.707 1.00 96.12 107 ALA A C 1
ATOM 765 O O . ALA A 1 107 ? -6.923 -9.046 18.430 1.00 96.12 107 ALA A O 1
ATOM 766 N N . ALA A 1 108 ? -7.091 -6.880 17.853 1.00 96.12 108 ALA A N 1
ATOM 767 C CA . ALA A 1 108 ? -7.593 -7.098 16.502 1.00 96.12 108 ALA A CA 1
ATOM 768 C C . ALA A 1 108 ? -7.329 -5.877 15.611 1.00 96.12 108 ALA A C 1
ATOM 770 O O . ALA A 1 108 ? -7.275 -4.745 16.092 1.00 96.12 108 ALA A O 1
ATOM 771 N N . PHE A 1 109 ? -7.222 -6.113 14.303 1.00 97.00 109 PHE A N 1
ATOM 772 C CA . PHE A 1 109 ? -7.207 -5.071 13.280 1.00 97.00 109 PHE A CA 1
ATOM 773 C C . PHE A 1 109 ? -8.317 -5.347 12.265 1.00 97.00 109 PHE A C 1
ATOM 775 O O . PHE A 1 109 ? -8.444 -6.466 11.772 1.00 97.00 109 PHE A O 1
ATOM 782 N N . VAL A 1 110 ? -9.121 -4.323 11.975 1.00 97.94 110 VAL A N 1
ATOM 783 C CA . VAL A 1 110 ? -10.196 -4.373 10.980 1.00 97.94 110 VAL A CA 1
ATOM 784 C C . VAL A 1 110 ? -10.032 -3.198 10.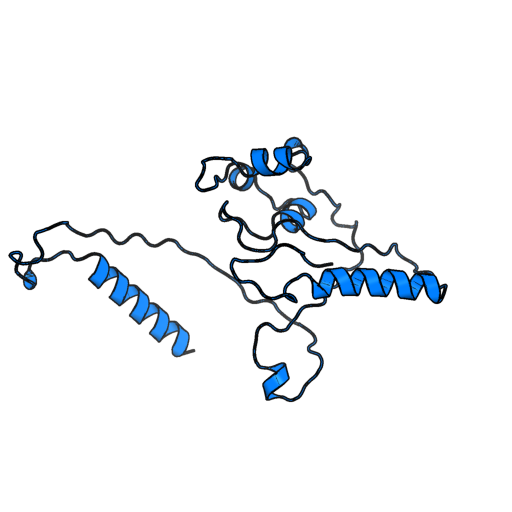027 1.00 97.94 110 VAL A C 1
ATOM 786 O O . VAL A 1 110 ? -9.816 -2.055 10.451 1.00 97.94 110 VAL A O 1
ATOM 789 N N . GLU A 1 111 ? -10.167 -3.494 8.742 1.00 98.50 111 GLU A N 1
ATOM 790 C CA . GLU A 1 111 ? -10.120 -2.537 7.648 1.00 98.50 111 GLU A CA 1
ATOM 791 C C . GLU A 1 111 ? -11.357 -2.717 6.769 1.00 98.50 111 GLU A C 1
ATOM 793 O O . GLU A 1 111 ? -11.671 -3.823 6.329 1.00 98.50 111 GLU A O 1
ATOM 798 N N . LEU A 1 112 ? -12.080 -1.617 6.557 1.00 98.31 112 LEU A N 1
ATOM 799 C CA . LEU A 1 112 ? -13.119 -1.528 5.540 1.00 98.31 112 LEU A CA 1
ATOM 800 C C . LEU A 1 112 ? -12.475 -0.966 4.280 1.00 98.31 112 LEU A C 1
ATOM 802 O O . LEU A 1 112 ? -11.824 0.073 4.344 1.00 98.31 112 LEU A O 1
ATOM 806 N N . HIS A 1 113 ? -12.724 -1.607 3.146 1.00 98.44 113 HIS A N 1
ATOM 807 C CA . HIS A 1 113 ? -12.176 -1.177 1.873 1.00 98.44 113 HIS A CA 1
ATOM 808 C C . HIS A 1 113 ? -13.190 -1.360 0.743 1.00 98.44 113 HIS A C 1
ATOM 810 O O . HIS A 1 113 ? -14.108 -2.180 0.843 1.00 98.44 113 HIS A O 1
ATOM 816 N N . ILE A 1 114 ? -13.027 -0.598 -0.339 1.00 97.81 114 ILE A N 1
ATOM 817 C CA . ILE A 1 114 ? -13.723 -0.893 -1.594 1.00 97.81 114 ILE A CA 1
ATOM 818 C C . ILE A 1 114 ? -13.144 -2.162 -2.227 1.00 97.81 114 ILE A C 1
ATOM 820 O O . ILE A 1 114 ? -11.980 -2.493 -2.019 1.00 97.81 114 ILE A O 1
ATOM 824 N N . GLU A 1 115 ? -13.942 -2.861 -3.033 1.00 97.69 115 GLU A N 1
ATOM 825 C CA . GLU A 1 115 ? -13.506 -4.117 -3.658 1.00 97.69 115 GLU A CA 1
ATOM 826 C C . GLU A 1 115 ? -12.333 -3.929 -4.637 1.00 97.69 115 GLU A C 1
ATOM 828 O O . GLU A 1 115 ? -11.530 -4.839 -4.811 1.00 97.69 115 GLU A O 1
ATOM 833 N N . GLN A 1 116 ? -12.270 -2.774 -5.318 1.00 95.88 116 GLN A N 1
ATOM 834 C CA . GLN A 1 116 ? -11.374 -2.496 -6.459 1.00 95.88 116 GLN A CA 1
ATOM 835 C C . GLN A 1 116 ? -11.515 -3.497 -7.630 1.00 95.88 116 GLN A C 1
ATOM 837 O O . GLN A 1 116 ? -10.722 -3.489 -8.570 1.00 95.88 116 GLN A O 1
ATOM 842 N N . GLY A 1 117 ? -12.562 -4.326 -7.606 1.00 94.56 117 GLY A N 1
ATOM 843 C CA . GLY A 1 117 ? -12.898 -5.322 -8.614 1.00 94.56 117 GLY A CA 1
ATOM 844 C C . GLY A 1 117 ? -14.404 -5.361 -8.907 1.00 94.56 117 GLY A C 1
ATOM 845 O O . GLY A 1 117 ? -15.170 -4.618 -8.293 1.00 94.56 117 GLY A O 1
ATOM 846 N N . PRO A 1 118 ? -14.835 -6.190 -9.874 1.00 96.00 118 PRO A N 1
ATOM 847 C CA . PRO A 1 118 ? -16.226 -6.236 -10.330 1.00 96.00 118 PRO A CA 1
ATOM 848 C C . PRO A 1 118 ? -17.055 -7.392 -9.730 1.00 96.00 118 PRO A C 1
ATOM 850 O O . PRO A 1 118 ? -18.161 -7.675 -10.196 1.00 96.00 118 PRO A O 1
ATOM 853 N N . VAL A 1 119 ? -16.535 -8.156 -8.768 1.00 97.06 119 VAL A N 1
ATOM 854 C CA . VAL A 1 119 ? -17.144 -9.410 -8.295 1.00 97.06 119 VAL A CA 1
ATOM 855 C C . VAL A 1 119 ? -18.409 -9.158 -7.481 1.00 97.06 119 VAL A C 1
ATOM 857 O O . VAL A 1 119 ? -19.407 -9.842 -7.708 1.00 97.06 119 VAL A O 1
ATOM 860 N N . LEU A 1 120 ? -18.409 -8.203 -6.550 1.00 97.75 120 LEU A N 1
ATOM 861 C CA . LEU A 1 120 ? -19.597 -7.875 -5.758 1.00 97.75 120 LEU A CA 1
ATOM 862 C C . LEU A 1 120 ? -20.682 -7.267 -6.645 1.00 97.75 120 LEU A C 1
ATOM 864 O O . LEU A 1 120 ? -21.833 -7.697 -6.570 1.00 97.75 120 LEU A O 1
ATOM 868 N N . GLU A 1 121 ? -20.306 -6.352 -7.545 1.00 97.50 121 GLU A N 1
ATOM 869 C CA . GLU A 1 121 ? -21.227 -5.749 -8.516 1.00 97.50 121 GLU A CA 1
ATOM 870 C C . GLU A 1 121 ? -21.865 -6.816 -9.417 1.00 97.50 121 GLU A C 1
ATOM 872 O O . GLU A 1 121 ? -23.090 -6.921 -9.483 1.00 97.50 121 GLU A O 1
ATOM 877 N N . SER A 1 122 ? -21.053 -7.668 -10.054 1.00 97.75 122 SER A N 1
ATOM 878 C CA . SER A 1 122 ? -21.546 -8.715 -10.966 1.00 97.75 122 SER A CA 1
ATOM 879 C C . SER A 1 122 ? -22.431 -9.761 -10.286 1.00 97.75 122 SER A C 1
ATOM 881 O O . SER A 1 122 ? -23.234 -10.419 -10.951 1.00 97.75 122 SER A O 1
ATOM 883 N N . ARG A 1 123 ? -22.313 -9.916 -8.963 1.00 97.50 123 ARG A N 1
ATOM 884 C CA . ARG A 1 123 ? -23.138 -10.823 -8.154 1.00 97.50 123 ARG A CA 1
ATOM 885 C C . ARG A 1 123 ? -24.295 -10.120 -7.442 1.00 97.50 123 ARG A C 1
ATOM 887 O O . ARG A 1 123 ? -25.073 -10.802 -6.778 1.00 97.50 123 ARG A O 1
ATOM 894 N N . GLY A 1 124 ? -24.416 -8.796 -7.553 1.00 97.50 124 GLY A N 1
ATOM 895 C CA . GLY A 1 124 ? -25.430 -8.009 -6.848 1.00 97.50 124 GLY A CA 1
ATOM 896 C C . GLY A 1 124 ? -25.306 -8.078 -5.322 1.00 97.50 124 GLY A C 1
ATOM 897 O O . GLY A 1 124 ? -26.319 -8.078 -4.624 1.00 97.50 124 GLY A O 1
ATOM 898 N N . LEU A 1 125 ? -24.082 -8.190 -4.799 1.00 97.88 125 LEU A 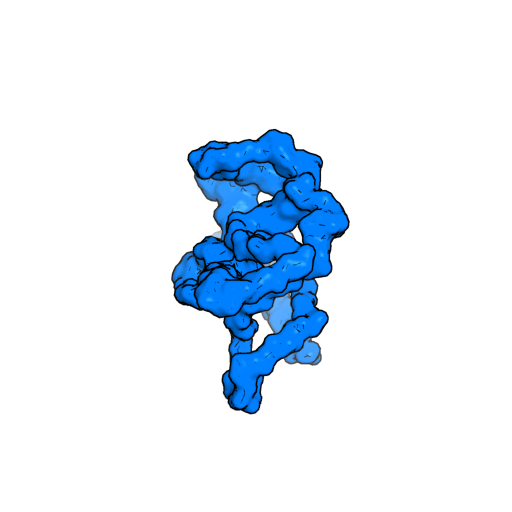N 1
ATOM 899 C CA . LEU A 1 125 ? -23.807 -8.307 -3.367 1.00 97.88 125 LEU A CA 1
ATOM 900 C C . LEU A 1 125 ? -23.310 -6.972 -2.793 1.00 97.88 125 LEU A C 1
ATOM 902 O O . LEU A 1 125 ? -22.463 -6.332 -3.406 1.00 97.88 125 LEU A O 1
ATOM 906 N N . PRO A 1 126 ? -23.777 -6.554 -1.604 1.00 96.62 126 PRO A N 1
ATOM 907 C CA . PRO A 1 126 ? -23.356 -5.285 -1.012 1.00 96.62 126 PRO A CA 1
ATOM 908 C C . PRO A 1 126 ? -22.075 -5.386 -0.168 1.00 96.62 126 PRO A C 1
ATOM 910 O O . PRO A 1 126 ? -21.428 -4.371 0.067 1.00 96.62 126 PRO A O 1
ATOM 913 N N . ILE A 1 127 ? -21.734 -6.577 0.342 1.00 97.62 127 ILE A N 1
ATOM 914 C CA . ILE A 1 127 ? -20.626 -6.787 1.287 1.00 97.62 127 ILE A CA 1
ATOM 915 C C . ILE A 1 127 ? -19.896 -8.086 0.945 1.00 97.62 127 ILE A C 1
ATOM 917 O O . ILE A 1 127 ? -20.528 -9.120 0.719 1.00 97.62 127 ILE A O 1
ATOM 921 N N . GLY A 1 128 ? -18.564 -8.032 0.971 1.00 97.31 128 GLY A N 1
ATOM 922 C CA . GLY A 1 128 ? -17.682 -9.195 0.940 1.00 97.31 128 GLY A CA 1
ATOM 923 C C . GLY A 1 128 ? -16.897 -9.323 2.245 1.00 97.31 128 GLY A C 1
ATOM 924 O O . GLY A 1 128 ? -16.383 -8.333 2.759 1.00 97.31 128 GLY A O 1
ATOM 925 N N . VAL A 1 129 ? -16.786 -10.543 2.774 1.00 97.38 129 VAL A N 1
ATOM 926 C CA . VAL A 1 129 ? -15.872 -10.852 3.884 1.00 97.38 129 VAL A CA 1
ATOM 927 C C . VAL A 1 129 ? -14.566 -11.351 3.279 1.00 97.38 129 VAL A C 1
ATOM 929 O O . VAL A 1 129 ? -14.522 -12.440 2.708 1.00 97.38 129 VAL A O 1
ATOM 932 N N . VAL A 1 130 ? -13.516 -10.536 3.368 1.00 97.12 130 VAL A N 1
ATOM 933 C CA . VAL A 1 130 ? -12.200 -10.856 2.802 1.00 97.12 130 VAL A CA 1
ATOM 934 C C . VAL A 1 130 ? -11.565 -11.996 3.596 1.00 97.12 130 VAL A C 1
ATOM 936 O O . VAL A 1 130 ? -11.380 -11.890 4.806 1.00 97.12 130 VAL A O 1
ATOM 939 N N . THR A 1 131 ? -11.218 -13.093 2.920 1.00 95.44 131 THR A N 1
ATOM 940 C CA . THR A 1 131 ? -10.550 -14.249 3.545 1.00 95.44 131 THR A CA 1
ATOM 941 C C . THR A 1 131 ? -9.047 -14.268 3.296 1.00 95.44 131 THR A C 1
ATOM 943 O O . THR A 1 131 ? -8.294 -14.830 4.088 1.00 95.44 131 THR A O 1
ATOM 946 N N . ASN A 1 132 ? -8.601 -13.694 2.177 1.00 93.00 132 ASN A N 1
ATOM 947 C CA . ASN A 1 132 ? -7.222 -13.758 1.710 1.00 93.00 132 ASN A CA 1
ATOM 948 C C . ASN A 1 132 ? -6.870 -12.503 0.910 1.00 93.00 132 ASN A C 1
ATOM 950 O O . ASN A 1 132 ? -7.734 -11.899 0.278 1.00 93.00 132 ASN A O 1
ATOM 954 N N . ILE A 1 133 ? -5.579 -12.179 0.890 1.00 93.75 133 ILE A N 1
ATOM 955 C CA . ILE A 1 133 ? -4.986 -11.134 0.053 1.00 93.75 133 ILE A CA 1
ATOM 956 C C . ILE A 1 133 ? -3.998 -11.814 -0.900 1.00 93.75 133 ILE A C 1
ATOM 958 O O . ILE A 1 133 ? -3.324 -12.777 -0.523 1.00 93.75 133 ILE A O 1
ATOM 962 N N . VAL A 1 134 ? -3.934 -11.346 -2.146 1.00 90.19 134 VAL A N 1
ATOM 963 C CA . VAL A 1 134 ? -3.016 -11.890 -3.154 1.00 90.19 134 VAL A CA 1
ATOM 964 C C . VAL A 1 134 ? -1.553 -11.616 -2.791 1.00 90.19 134 VAL A C 1
ATOM 966 O O . VAL A 1 134 ? -1.209 -10.563 -2.259 1.00 90.19 134 VAL A O 1
ATOM 969 N N . GLY A 1 135 ? -0.664 -12.555 -3.115 1.00 89.00 135 GLY A N 1
ATOM 970 C CA . GLY A 1 135 ? 0.776 -12.310 -3.050 1.00 89.00 135 GLY A CA 1
ATOM 971 C C . GLY A 1 135 ? 1.226 -11.433 -4.220 1.00 89.00 135 GLY A C 1
ATOM 972 O O . GLY A 1 135 ? 0.914 -11.737 -5.369 1.00 89.00 135 GLY A O 1
ATOM 973 N N . ILE A 1 136 ? 1.987 -10.374 -3.944 1.00 86.19 136 ILE A N 1
ATOM 974 C CA . ILE A 1 136 ? 2.487 -9.447 -4.968 1.00 86.19 136 ILE A CA 1
ATOM 975 C C . ILE A 1 136 ? 4.005 -9.583 -5.086 1.00 86.19 136 ILE A C 1
ATOM 977 O O . ILE A 1 136 ? 4.730 -9.524 -4.093 1.00 86.19 136 ILE A O 1
ATOM 981 N N . ARG A 1 137 ? 4.504 -9.716 -6.320 1.00 85.44 137 ARG A N 1
ATOM 982 C CA . ARG A 1 137 ? 5.936 -9.644 -6.633 1.00 85.44 137 ARG A CA 1
ATOM 983 C C . ARG A 1 137 ? 6.164 -8.649 -7.761 1.00 85.44 137 ARG A C 1
ATOM 985 O O . ARG A 1 137 ? 5.581 -8.780 -8.831 1.00 85.44 137 ARG A O 1
ATOM 992 N N . ARG A 1 138 ? 7.048 -7.681 -7.526 1.00 83.69 138 ARG A N 1
ATOM 993 C CA . ARG A 1 138 ? 7.510 -6.716 -8.532 1.00 83.69 138 ARG A CA 1
ATOM 994 C C . ARG A 1 138 ? 8.935 -7.083 -8.940 1.00 83.69 138 ARG A C 1
ATOM 996 O O . ARG A 1 138 ? 9.753 -7.408 -8.082 1.00 83.69 138 ARG A O 1
ATOM 1003 N N . VAL A 1 139 ? 9.216 -7.090 -10.242 1.00 86.31 139 VAL A N 1
ATOM 1004 C CA . VAL A 1 139 ? 10.528 -7.455 -10.799 1.00 86.31 139 VAL A CA 1
ATOM 1005 C C . VAL A 1 139 ? 10.920 -6.418 -11.841 1.00 86.31 139 VAL A C 1
ATOM 1007 O O . VAL A 1 139 ? 10.142 -6.138 -12.749 1.00 86.31 139 VAL A O 1
ATOM 1010 N N . LEU A 1 140 ? 12.128 -5.870 -11.714 1.00 88.44 140 LEU A N 1
ATOM 1011 C CA . LEU A 1 140 ? 12.741 -5.045 -12.749 1.00 88.44 140 LEU A CA 1
ATOM 1012 C C . LEU A 1 140 ? 13.499 -5.956 -13.718 1.00 88.44 140 LEU A C 1
ATOM 1014 O O . LEU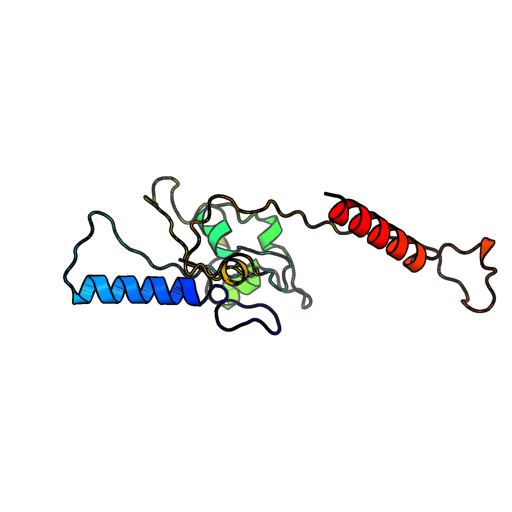 A 1 140 ? 14.356 -6.731 -13.295 1.00 88.44 140 LEU A O 1
ATOM 1018 N N . ILE A 1 141 ? 13.181 -5.863 -15.008 1.00 93.38 141 ILE A N 1
ATOM 1019 C CA . ILE A 1 141 ? 13.870 -6.596 -16.073 1.00 93.38 141 ILE A CA 1
ATOM 1020 C C . ILE A 1 141 ? 14.531 -5.577 -16.996 1.00 93.38 141 ILE A C 1
ATOM 1022 O O . ILE A 1 141 ? 13.845 -4.769 -17.619 1.00 93.38 141 ILE A O 1
ATOM 1026 N N . THR A 1 142 ? 15.854 -5.652 -17.110 1.00 96.56 142 THR A N 1
ATOM 1027 C CA . THR A 1 142 ? 16.627 -4.862 -18.073 1.00 96.56 142 THR A CA 1
ATOM 1028 C C . THR A 1 142 ? 16.924 -5.723 -19.292 1.00 96.56 142 THR A C 1
ATOM 1030 O O . THR A 1 142 ? 17.538 -6.783 -19.172 1.00 96.56 142 THR A O 1
ATOM 1033 N N . VAL A 1 143 ? 16.483 -5.274 -20.469 1.00 97.50 143 VAL A N 1
ATOM 1034 C CA . VAL A 1 143 ? 16.809 -5.915 -21.748 1.00 97.50 143 VAL A CA 1
ATOM 1035 C C . VAL A 1 143 ? 17.858 -5.068 -22.450 1.00 97.50 143 VAL A C 1
ATOM 1037 O O . VAL A 1 143 ? 17.583 -3.943 -22.862 1.00 97.50 143 VAL A O 1
ATOM 1040 N N . GLU A 1 144 ? 19.061 -5.611 -22.587 1.00 97.88 144 GLU A N 1
ATOM 1041 C CA . GLU A 1 144 ? 20.171 -4.932 -23.248 1.00 97.88 144 GLU A CA 1
ATOM 1042 C C . GLU A 1 144 ? 20.272 -5.374 -24.708 1.00 97.88 144 GLU A C 1
ATOM 1044 O O . GLU A 1 144 ? 20.315 -6.564 -25.027 1.00 97.88 144 GLU A O 1
ATOM 1049 N N . GLY A 1 145 ? 20.284 -4.390 -25.602 1.00 96.69 145 GLY A N 1
ATOM 1050 C CA . GLY A 1 145 ? 20.461 -4.582 -27.035 1.00 96.69 145 GLY A CA 1
ATOM 1051 C C . GLY A 1 145 ? 21.754 -3.946 -27.532 1.00 96.69 145 GLY A C 1
ATOM 1052 O O . GLY A 1 145 ? 22.675 -3.673 -26.766 1.00 96.69 145 GLY A O 1
ATOM 1053 N N . GLN A 1 146 ? 21.807 -3.671 -28.830 1.00 97.75 146 GLN A N 1
ATOM 1054 C CA . GLN A 1 146 ? 22.889 -2.922 -29.460 1.00 97.75 146 GLN A CA 1
ATOM 1055 C C . GLN A 1 146 ? 22.302 -1.726 -30.222 1.00 97.75 146 GLN A C 1
ATOM 1057 O O . GLN A 1 146 ? 21.521 -1.945 -31.151 1.00 97.75 146 GLN A O 1
ATOM 1062 N N . PRO A 1 147 ? 22.659 -0.478 -29.860 1.00 95.81 147 PRO A N 1
ATOM 1063 C CA . PRO A 1 147 ? 22.277 0.697 -30.636 1.00 95.81 147 PRO A CA 1
ATOM 1064 C C . PRO A 1 147 ? 22.880 0.636 -32.042 1.00 95.81 147 PRO A C 1
ATOM 1066 O O . PRO A 1 147 ? 24.073 0.371 -32.190 1.00 95.81 147 PRO A O 1
ATOM 1069 N N . ASP A 1 148 ? 22.065 0.893 -33.062 1.00 95.62 148 ASP A N 1
ATOM 1070 C CA . ASP A 1 148 ? 22.504 0.922 -34.458 1.00 95.62 148 ASP A CA 1
ATOM 1071 C C . ASP A 1 148 ? 21.540 1.759 -35.324 1.00 95.62 148 ASP A C 1
ATOM 1073 O O . ASP A 1 148 ? 20.482 2.196 -34.859 1.00 95.62 148 ASP A O 1
ATOM 1077 N N . HIS A 1 149 ? 21.893 2.015 -36.583 1.00 96.81 149 HIS A N 1
ATOM 1078 C CA . HIS A 1 149 ? 21.112 2.874 -37.468 1.00 96.81 149 HIS A CA 1
ATOM 1079 C C . HIS A 1 149 ? 19.857 2.162 -38.009 1.00 96.81 149 HIS A C 1
ATOM 1081 O O . HIS A 1 149 ? 19.912 1.293 -38.883 1.00 96.81 149 HIS A O 1
ATOM 1087 N N . ALA A 1 150 ? 18.683 2.609 -37.549 1.00 95.06 150 ALA A N 1
ATOM 1088 C CA . ALA A 1 150 ? 17.390 1.971 -37.813 1.00 95.06 150 ALA A CA 1
ATOM 1089 C C . ALA A 1 150 ? 17.038 1.773 -39.303 1.00 95.06 150 ALA A C 1
ATOM 1091 O O . ALA A 1 150 ? 16.254 0.877 -39.619 1.00 95.06 150 ALA A O 1
ATOM 1092 N N . GLY A 1 151 ? 17.593 2.581 -40.214 1.00 96.19 151 GLY A N 1
ATOM 1093 C CA . GLY A 1 151 ? 17.343 2.468 -41.656 1.00 96.19 151 GLY A CA 1
ATOM 1094 C C . GLY A 1 151 ? 18.339 1.599 -42.429 1.00 96.19 151 GLY A C 1
ATOM 1095 O O . GLY A 1 151 ? 18.023 1.166 -43.531 1.00 96.19 151 GLY A O 1
ATOM 1096 N N . THR A 1 152 ? 19.535 1.353 -41.890 1.00 96.25 152 THR A N 1
ATOM 1097 C CA . THR A 1 152 ? 20.637 0.737 -42.656 1.00 96.25 152 THR A CA 1
ATOM 1098 C C . THR A 1 152 ? 21.121 -0.575 -42.067 1.00 96.25 152 THR A C 1
ATOM 1100 O O . THR A 1 152 ? 21.701 -1.360 -42.808 1.00 96.25 152 THR A O 1
ATOM 1103 N N . THR A 1 153 ? 20.857 -0.855 -40.789 1.00 96.31 153 THR A N 1
ATOM 1104 C CA . THR A 1 153 ? 21.160 -2.153 -40.181 1.00 96.31 153 THR A CA 1
ATOM 1105 C C . THR A 1 153 ? 20.181 -3.211 -40.695 1.00 96.31 153 THR A C 1
ATOM 1107 O O . THR A 1 153 ? 18.977 -3.105 -40.409 1.00 96.31 153 THR A O 1
ATOM 1110 N N . PRO A 1 154 ? 20.645 -4.239 -41.428 1.00 96.81 154 PRO A N 1
ATOM 1111 C CA . PRO A 1 154 ? 19.806 -5.351 -41.867 1.00 96.81 154 PRO A CA 1
ATOM 1112 C C . PRO A 1 154 ? 19.100 -6.035 -40.692 1.00 96.81 154 PRO A C 1
ATOM 1114 O O . PRO A 1 154 ? 19.638 -6.111 -39.590 1.00 96.81 154 PRO A O 1
ATOM 1117 N N . MET A 1 155 ? 17.871 -6.510 -40.908 1.00 97.00 155 MET A N 1
ATOM 1118 C CA . MET A 1 155 ? 17.025 -7.050 -39.832 1.00 97.00 155 MET A CA 1
ATOM 1119 C C . MET A 1 155 ? 17.613 -8.293 -39.153 1.00 97.00 155 MET A C 1
ATOM 1121 O O . MET A 1 155 ? 17.398 -8.496 -37.961 1.00 97.00 155 MET A O 1
ATOM 1125 N N . ASP A 1 156 ? 18.346 -9.112 -39.900 1.00 96.50 156 ASP A N 1
ATOM 1126 C CA . ASP A 1 156 ? 18.928 -10.387 -39.475 1.00 96.50 156 ASP A CA 1
ATOM 1127 C C . ASP A 1 156 ? 20.135 -10.242 -38.536 1.00 96.50 156 ASP A C 1
ATOM 1129 O O . ASP A 1 156 ? 20.485 -11.202 -37.852 1.00 96.50 156 ASP A O 1
ATOM 1133 N N . ILE A 1 157 ? 20.733 -9.049 -38.447 1.00 96.06 157 ILE A N 1
ATOM 1134 C CA . ILE A 1 157 ? 21.883 -8.783 -37.566 1.00 96.06 157 ILE A CA 1
ATOM 1135 C C . ILE A 1 157 ? 21.553 -7.886 -36.364 1.00 96.06 157 ILE A C 1
ATOM 1137 O O . ILE A 1 157 ? 22.433 -7.585 -35.557 1.00 96.06 157 ILE A O 1
ATOM 1141 N N . ARG A 1 158 ? 20.297 -7.445 -36.216 1.00 97.38 158 ARG A N 1
ATOM 1142 C CA . ARG A 1 158 ? 19.897 -6.548 -35.122 1.00 97.38 158 ARG A CA 1
ATOM 1143 C C . ARG A 1 158 ? 19.892 -7.255 -33.770 1.00 97.38 158 ARG A C 1
ATOM 1145 O O . ARG A 1 158 ? 19.443 -8.392 -33.639 1.00 97.38 158 ARG A O 1
ATOM 1152 N N . ARG A 1 159 ? 20.278 -6.512 -32.730 1.00 97.19 159 ARG A N 1
ATOM 1153 C CA . ARG A 1 159 ? 20.053 -6.856 -31.316 1.00 97.19 159 ARG A CA 1
ATOM 1154 C C . ARG A 1 159 ? 19.108 -5.830 -30.704 1.00 97.19 159 ARG A C 1
ATOM 1156 O O . ARG A 1 159 ? 19.520 -4.949 -29.958 1.00 97.19 159 ARG A O 1
ATOM 1163 N N . ASP A 1 160 ? 17.848 -5.900 -31.110 1.00 97.62 160 ASP A N 1
ATOM 1164 C CA . ASP A 1 160 ? 16.832 -4.916 -30.744 1.00 97.62 160 ASP A CA 1
ATOM 1165 C C . ASP A 1 160 ? 16.254 -5.208 -29.347 1.00 9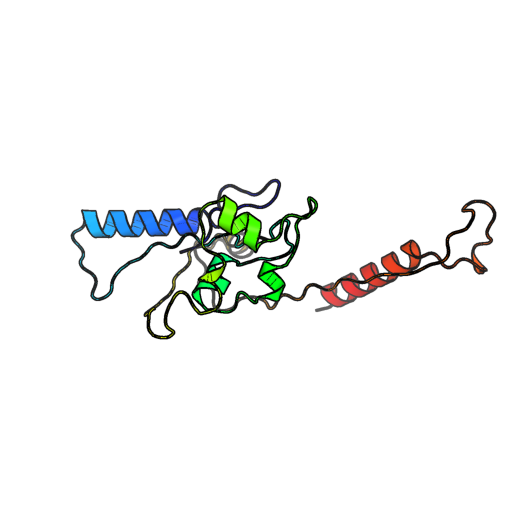7.62 160 ASP A C 1
ATOM 1167 O O . ASP A 1 160 ? 15.557 -6.206 -29.134 1.00 97.62 160 ASP A O 1
ATOM 1171 N N . ALA A 1 161 ? 16.558 -4.327 -28.390 1.00 98.06 161 ALA A N 1
ATOM 1172 C CA . ALA A 1 161 ? 16.105 -4.450 -27.008 1.00 98.06 161 ALA A CA 1
ATOM 1173 C C . ALA A 1 161 ? 14.578 -4.357 -26.873 1.00 98.06 161 ALA A C 1
ATOM 1175 O O . ALA A 1 161 ? 13.992 -5.085 -26.072 1.00 98.06 161 ALA A O 1
ATOM 1176 N N . LEU A 1 162 ? 13.921 -3.503 -27.667 1.00 97.81 162 LEU A N 1
ATOM 1177 C CA . LEU A 1 162 ? 12.473 -3.309 -27.594 1.00 97.81 162 LEU A CA 1
ATOM 1178 C C . LEU A 1 162 ? 11.734 -4.533 -28.137 1.00 97.81 162 LEU A C 1
ATOM 1180 O O . LEU A 1 162 ? 10.759 -4.979 -27.536 1.00 97.81 162 LEU A O 1
ATOM 1184 N N . VAL A 1 163 ? 12.234 -5.135 -29.220 1.00 97.44 163 VAL A N 1
ATOM 1185 C CA . VAL A 1 163 ? 11.705 -6.414 -29.727 1.00 97.44 163 VAL A CA 1
ATOM 1186 C C . VAL A 1 163 ? 11.894 -7.529 -28.694 1.00 97.44 163 VAL A C 1
ATOM 1188 O O . VAL A 1 163 ? 10.985 -8.336 -28.487 1.00 97.44 163 VAL A O 1
ATOM 1191 N N . GLY A 1 164 ? 13.049 -7.576 -28.020 1.00 97.50 164 GLY A N 1
ATOM 1192 C CA . GLY A 1 164 ? 13.293 -8.506 -26.914 1.00 97.50 164 GLY A CA 1
ATOM 1193 C C . GLY A 1 164 ? 12.298 -8.324 -25.764 1.00 97.50 164 GLY A C 1
ATOM 1194 O O . GLY A 1 164 ? 11.666 -9.291 -25.337 1.00 97.50 164 GLY A O 1
ATOM 1195 N N . ALA A 1 165 ? 12.095 -7.084 -25.316 1.00 98.19 165 ALA A N 1
ATOM 1196 C CA . ALA A 1 165 ? 11.145 -6.743 -24.261 1.00 98.19 165 ALA A CA 1
ATOM 1197 C C . ALA A 1 165 ? 9.695 -7.086 -24.643 1.00 98.19 165 ALA A C 1
ATOM 1199 O O . ALA A 1 165 ? 8.981 -7.694 -23.847 1.00 98.19 165 ALA A O 1
ATOM 1200 N N . ALA A 1 166 ? 9.272 -6.784 -25.876 1.00 98.31 166 ALA A N 1
ATOM 1201 C CA . ALA A 1 166 ? 7.928 -7.099 -26.365 1.00 98.31 166 ALA A CA 1
ATOM 1202 C C . ALA A 1 166 ? 7.624 -8.605 -26.304 1.00 98.31 166 ALA A C 1
ATOM 1204 O O . ALA A 1 166 ? 6.527 -9.003 -25.917 1.00 98.31 166 ALA A O 1
ATOM 1205 N N . ARG A 1 167 ? 8.611 -9.456 -26.616 1.00 97.75 167 ARG A N 1
ATOM 1206 C CA . ARG A 1 167 ? 8.471 -10.918 -26.507 1.00 97.75 167 ARG A CA 1
ATOM 1207 C C . ARG A 1 167 ? 8.318 -11.388 -25.062 1.00 97.75 167 ARG A C 1
ATOM 1209 O O . ARG A 1 167 ? 7.539 -12.304 -24.815 1.00 97.75 167 ARG A O 1
ATOM 1216 N N . ILE A 1 168 ? 9.044 -10.780 -24.123 1.00 97.31 168 ILE A N 1
ATOM 1217 C CA . ILE A 1 168 ? 8.924 -11.091 -22.689 1.00 97.31 168 ILE A CA 1
ATOM 1218 C C . ILE A 1 168 ? 7.525 -10.717 -22.188 1.00 97.31 168 ILE A C 1
ATOM 1220 O O . ILE A 1 168 ? 6.884 -11.525 -21.519 1.00 97.31 168 ILE A O 1
ATOM 1224 N N . ILE A 1 169 ? 7.036 -9.529 -22.553 1.00 97.31 169 ILE A N 1
ATOM 1225 C CA . ILE A 1 169 ? 5.702 -9.040 -22.175 1.00 97.31 169 ILE A CA 1
ATOM 1226 C C . ILE A 1 169 ? 4.607 -9.968 -22.716 1.00 97.31 169 ILE A C 1
ATOM 1228 O O . ILE A 1 169 ? 3.748 -10.405 -21.951 1.00 97.31 169 ILE A O 1
ATOM 1232 N N . ASP A 1 170 ? 4.658 -10.316 -24.006 1.00 97.81 170 ASP A N 1
ATOM 1233 C CA . ASP A 1 170 ? 3.690 -11.232 -24.625 1.00 97.81 170 ASP A CA 1
ATOM 1234 C C . ASP A 1 170 ? 3.698 -12.615 -23.956 1.00 97.81 170 ASP A C 1
ATOM 1236 O O . ASP A 1 170 ? 2.645 -13.158 -23.618 1.00 97.81 170 ASP A O 1
ATOM 1240 N N . ALA A 1 171 ? 4.886 -13.176 -23.708 1.00 97.06 171 ALA A N 1
ATOM 1241 C CA . ALA A 1 171 ? 5.012 -14.464 -23.036 1.00 97.06 171 ALA A CA 1
ATOM 1242 C C . ALA A 1 171 ? 4.417 -14.431 -21.617 1.00 97.06 171 ALA A C 1
ATOM 1244 O O . ALA A 1 171 ? 3.667 -15.338 -21.253 1.00 97.06 171 ALA A O 1
ATOM 1245 N N . ALA A 1 172 ? 4.697 -13.376 -20.845 1.00 95.06 172 ALA A N 1
ATOM 1246 C CA . ALA A 1 172 ? 4.150 -13.200 -19.503 1.00 95.06 172 ALA A CA 1
ATOM 1247 C C . ALA A 1 172 ? 2.617 -13.067 -19.520 1.00 95.06 172 ALA A C 1
ATOM 1249 O O . ALA A 1 172 ? 1.935 -13.733 -18.742 1.00 95.06 172 ALA A O 1
ATOM 1250 N N . HIS A 1 173 ? 2.063 -12.268 -20.438 1.00 95.94 173 HIS A N 1
ATOM 1251 C CA . HIS A 1 173 ? 0.615 -12.095 -20.580 1.00 95.94 173 HIS A CA 1
ATOM 1252 C C . HIS A 1 173 ? -0.093 -13.405 -20.953 1.00 95.94 173 HIS A C 1
ATOM 1254 O O . HIS A 1 173 ? -1.101 -13.762 -20.337 1.00 95.94 173 HIS A O 1
ATOM 1260 N N . ARG A 1 174 ? 0.452 -14.155 -21.922 1.00 96.88 174 ARG A N 1
ATOM 1261 C CA . ARG A 1 174 ? -0.094 -15.462 -22.316 1.00 96.88 174 ARG A CA 1
ATOM 1262 C C . ARG A 1 174 ? -0.061 -16.462 -21.169 1.00 96.88 174 ARG A C 1
ATOM 1264 O O . ARG A 1 174 ? -1.030 -17.188 -20.982 1.00 96.88 174 ARG A O 1
ATOM 1271 N N . GLN A 1 175 ? 1.022 -16.490 -20.395 1.00 95.38 175 GLN A N 1
ATOM 1272 C CA . GLN A 1 175 ? 1.126 -17.386 -19.248 1.00 95.38 175 GLN A CA 1
ATOM 1273 C C . GLN A 1 175 ? 0.133 -17.018 -18.136 1.00 95.38 175 GLN A C 1
ATOM 1275 O O . GLN A 1 175 ? -0.475 -17.914 -17.561 1.00 95.38 175 GLN A O 1
ATOM 1280 N N . ALA A 1 176 ? -0.067 -15.726 -17.863 1.00 91.88 176 ALA A N 1
ATOM 1281 C CA . ALA A 1 176 ? -1.028 -15.264 -16.861 1.00 91.88 176 ALA A CA 1
ATOM 1282 C C . ALA A 1 176 ? -2.489 -15.525 -17.266 1.00 91.88 176 ALA A C 1
ATOM 1284 O O . ALA A 1 176 ? -3.315 -15.816 -16.411 1.00 91.88 176 ALA A O 1
ATOM 1285 N N . SER A 1 177 ? -2.801 -15.445 -18.562 1.00 92.12 177 SER A N 1
ATOM 1286 C CA . SER A 1 177 ? -4.168 -15.622 -19.080 1.00 92.12 177 SER A CA 1
ATOM 1287 C C . SER A 1 177 ? -4.571 -17.087 -19.286 1.00 92.12 177 SER A C 1
ATOM 1289 O O . SER A 1 177 ? -5.728 -17.365 -19.582 1.00 92.12 177 SER A O 1
ATOM 1291 N N . ALA A 1 178 ? -3.621 -18.022 -19.198 1.00 82.19 178 ALA A N 1
ATOM 1292 C CA . ALA A 1 178 ? -3.871 -19.455 -19.355 1.00 82.19 178 ALA A CA 1
ATOM 1293 C C . ALA A 1 178 ? -4.278 -20.157 -18.043 1.00 82.19 178 ALA A C 1
ATOM 1295 O O . ALA A 1 178 ? -4.552 -21.359 -18.073 1.00 82.19 178 ALA A O 1
ATOM 1296 N N . ALA A 1 179 ? -4.258 -19.432 -16.919 1.00 53.88 179 ALA A N 1
ATOM 1297 C CA . ALA A 1 179 ? -4.577 -19.920 -15.579 1.00 53.88 179 ALA A CA 1
ATOM 1298 C C . ALA A 1 179 ? -6.047 -19.689 -15.204 1.00 53.88 179 ALA A C 1
ATOM 1300 O O . ALA A 1 179 ? -6.622 -18.671 -15.651 1.00 53.88 179 ALA A O 1
#

Organism: Alcaligenes xylosoxydans xylosoxydans (NCBI:txid85698)

pLDDT: mean 95.6, std 4.31, range [53.88, 98.69]

Solvent-accessible surface area (backbone atoms only — not comparable to full-atom values): 11080 Å² total; per-residue (Å²): 43,33,18,72,55,73,58,92,91,51,72,90,44,62,35,34,49,8,33,52,50,37,48,50,50,53,51,50,33,59,76,70,67,60,81,72,98,60,91,86,78,70,42,69,31,48,43,47,48,76,39,77,46,75,50,52,34,50,34,58,24,27,36,67,42,66,42,47,73,68,60,39,61,26,43,29,94,88,63,53,28,45,36,55,54,40,39,73,79,71,46,65,57,83,66,38,85,42,46,74,44,60,92,81,71,58,96,78,86,63,66,54,71,71,82,94,63,63,65,44,68,78,66,75,46,95,79,83,85,84,87,78,78,85,88,83,86,88,82,92,82,87,65,85,52,57,94,73,57,88,90,75,58,58,81,94,76,62,42,56,28,65,64,53,47,52,53,52,52,52,53,52,50,55,59,63,68,72,106

Mean predicted aligned error: 4.71 Å

Nearest PDB structures (foldseek):
  3n5f-assembly1_B  TM=7.501E-01  e=1.148E-10  Geobacillus stearothermophilus
  4wjb-assembly1_A  TM=6.148E-01  e=9.155E-07  Burkholderia cenocepacia J2315

Foldseek 3Di:
DFADDADDVGDPFARNVQLVVLVVVVVVCVVVVPDDPDDRDRDHFPAQDQDLLRDHRCRVCLQQLNCDPVQQQRAGPVGQGVQNVCVVVPHHPVSSNHHPADPPRDPDDDTDGDPVDCVCVVVVHDDDDDDDDDDDDDDDDFFDWDDDDPPPDDPVPGRDRVVVVVVVVVVVVVVVVVD

InterPro domains:
  IPR002933 Peptidase M20 [PF01546] (2-164)
  IPR010158 N-carbamoyl-L-amino-acid amidohydrolase [PTHR32494] (1-174)